Protein AF-B5GF88-F1 (afdb_monomer_lite)

Sequence (310 aa):
MPLAWLLARTDFPGKALVRSLVLLPMVLPPTVGGVALLLGFGRRGLLGPWLEDTFGIVLPFHTSGAVLAAAFVSMPFLVISLEGTLAGLRPGYEETAASLGASPLRVFRTVTLPLVAPGLAAGAALTWARALGEFGATITFAGNLPGTTQTLPLQVYLLLQDSPEAATSVSLLLLAIAMAVLIGLRGRWTGATPGTRTAFRPRTAAPGTRAARSRSAAVTERRRPGPRFWVPAKPNKAATSPVGVKKRRKRVERAPPGKVPASSPASSPPPGSAKGPRPPPPATASHPARPTTSPRRPMNPSPRTRCTRA

Structure (mmCIF, N/CA/C/O backbone):
data_AF-B5GF88-F1
#
_entry.id   AF-B5GF88-F1
#
loop_
_atom_site.group_PDB
_atom_site.id
_atom_site.type_symbol
_atom_site.label_atom_id
_atom_site.label_alt_id
_atom_site.label_comp_id
_atom_site.label_asym_id
_atom_site.label_entity_id
_atom_site.label_seq_id
_atom_site.pdbx_PDB_ins_code
_atom_site.Cartn_x
_atom_site.Cartn_y
_atom_site.Cartn_z
_atom_site.occupancy
_atom_site.B_iso_or_equiv
_atom_site.auth_seq_id
_atom_site.auth_comp_id
_atom_site.auth_asym_id
_atom_site.auth_atom_id
_atom_site.pdbx_PDB_model_num
ATOM 1 N N . MET A 1 1 ? -5.564 1.064 5.794 1.00 82.88 1 MET A N 1
ATOM 2 C CA . MET A 1 1 ? -6.245 1.654 6.967 1.00 82.88 1 MET A CA 1
ATOM 3 C C . MET A 1 1 ? -7.016 0.621 7.782 1.00 82.88 1 MET A C 1
ATOM 5 O O . MET A 1 1 ? -6.544 0.329 8.874 1.00 82.88 1 MET A O 1
ATOM 9 N N . PRO A 1 2 ? -8.102 -0.003 7.277 1.00 87.50 2 PRO A N 1
ATOM 10 C CA . PRO A 1 2 ? -8.890 -0.956 8.073 1.00 87.50 2 PRO A CA 1
ATOM 11 C C . PRO A 1 2 ? -8.058 -2.128 8.599 1.00 87.50 2 PRO A C 1
ATOM 13 O O . PRO A 1 2 ? -8.168 -2.500 9.759 1.00 87.50 2 PRO A O 1
ATOM 16 N N . LEU A 1 3 ? -7.150 -2.644 7.766 1.00 86.75 3 LEU A N 1
ATOM 17 C CA . LEU A 1 3 ? -6.246 -3.724 8.148 1.00 86.75 3 LEU A CA 1
ATOM 18 C C . LEU A 1 3 ? -5.298 -3.337 9.295 1.00 86.75 3 LEU A C 1
ATOM 20 O O . LEU A 1 3 ? -5.164 -4.090 10.249 1.00 86.75 3 LEU A O 1
ATOM 24 N N . ALA A 1 4 ? -4.682 -2.152 9.227 1.00 86.81 4 ALA A N 1
ATOM 25 C CA . ALA A 1 4 ? -3.809 -1.653 10.292 1.00 86.81 4 ALA A CA 1
ATOM 26 C C . ALA A 1 4 ? -4.585 -1.430 11.598 1.00 86.81 4 ALA A C 1
ATOM 28 O O . ALA A 1 4 ? -4.088 -1.735 12.675 1.00 86.81 4 ALA A O 1
ATOM 29 N N . TRP A 1 5 ? -5.831 -0.956 11.497 1.00 86.88 5 TRP A N 1
ATOM 30 C CA . TRP A 1 5 ? -6.723 -0.824 12.645 1.00 86.88 5 TRP A CA 1
ATOM 31 C C . TRP A 1 5 ? -7.049 -2.182 13.274 1.00 86.88 5 TRP A C 1
ATOM 33 O O . TRP A 1 5 ? -6.891 -2.337 14.480 1.00 86.88 5 TRP A O 1
ATOM 43 N N . LEU A 1 6 ? -7.399 -3.184 12.462 1.00 86.81 6 LEU A N 1
ATOM 44 C CA . LEU A 1 6 ? -7.674 -4.549 12.920 1.00 86.81 6 LEU A CA 1
ATOM 45 C C . LEU A 1 6 ? -6.449 -5.179 13.607 1.00 86.81 6 LEU A C 1
ATOM 47 O O . LEU A 1 6 ? -6.562 -5.746 14.691 1.00 86.81 6 LEU A O 1
ATOM 51 N N . LEU A 1 7 ? -5.263 -5.039 13.007 1.00 86.44 7 LEU A N 1
ATOM 52 C CA . LEU A 1 7 ? -4.000 -5.530 13.569 1.00 86.44 7 LEU A CA 1
ATOM 53 C C . LEU A 1 7 ? -3.613 -4.812 14.873 1.00 86.44 7 LEU A C 1
ATOM 55 O O . LEU A 1 7 ? -3.030 -5.432 15.764 1.00 86.44 7 LEU A O 1
ATOM 59 N N . ALA A 1 8 ? -3.937 -3.526 15.010 1.00 85.19 8 ALA A N 1
ATOM 60 C CA . ALA A 1 8 ? -3.608 -2.746 16.200 1.00 85.19 8 ALA A CA 1
ATOM 61 C C . ALA A 1 8 ? -4.609 -2.936 17.351 1.00 85.19 8 ALA A C 1
ATOM 63 O O . ALA A 1 8 ? -4.198 -2.965 18.508 1.00 85.19 8 ALA A O 1
ATOM 64 N N . ARG A 1 9 ? -5.911 -3.040 17.056 1.00 82.31 9 ARG A N 1
ATOM 65 C CA . ARG A 1 9 ? -6.990 -2.972 18.058 1.00 82.31 9 ARG A CA 1
ATOM 66 C C . ARG A 1 9 ? -7.586 -4.320 18.445 1.00 82.31 9 ARG A C 1
ATOM 68 O O . ARG A 1 9 ? -8.270 -4.389 19.459 1.00 82.31 9 ARG A O 1
ATOM 75 N N . THR A 1 10 ? -7.366 -5.373 17.663 1.00 84.50 10 THR A N 1
ATOM 76 C CA . THR A 1 10 ? -8.035 -6.662 17.881 1.00 84.50 10 THR A CA 1
ATOM 77 C C . THR A 1 10 ? -7.018 -7.779 18.055 1.00 84.50 10 THR A C 1
ATOM 79 O O . THR A 1 10 ? -6.045 -7.870 17.303 1.00 84.50 10 THR A O 1
ATOM 82 N N . ASP A 1 11 ? -7.242 -8.647 19.038 1.00 85.44 11 ASP A N 1
ATOM 83 C CA . ASP A 1 11 ? -6.505 -9.897 19.205 1.00 85.44 11 ASP A CA 1
ATOM 84 C C . ASP A 1 11 ? -7.379 -11.052 18.720 1.00 85.44 11 ASP A C 1
ATOM 86 O O . ASP A 1 11 ? -8.464 -11.296 19.239 1.00 85.44 11 ASP A O 1
ATOM 90 N N . PHE A 1 12 ? -6.923 -11.737 17.674 1.00 92.62 12 PHE A N 1
ATOM 91 C CA . PHE A 1 12 ? -7.628 -12.859 17.062 1.00 92.62 12 PHE A CA 1
ATOM 92 C C . PHE A 1 12 ? -6.640 -13.988 16.732 1.00 92.62 12 PHE A C 1
ATOM 94 O O . PHE A 1 12 ? -5.458 -13.718 16.463 1.00 92.62 12 PHE A O 1
ATOM 101 N N . PRO A 1 13 ? -7.083 -15.260 16.747 1.00 89.88 13 PRO A N 1
ATOM 102 C CA . PRO A 1 13 ? -6.228 -16.382 16.374 1.00 89.88 13 PRO A CA 1
ATOM 103 C C . PRO A 1 13 ? -5.775 -16.221 14.915 1.00 89.88 13 PRO A C 1
ATOM 105 O O . PRO A 1 13 ? -6.590 -16.020 14.021 1.00 89.88 13 PRO A O 1
ATOM 108 N N . GLY A 1 14 ? -4.461 -16.258 14.669 1.00 92.25 14 GLY A N 1
ATOM 109 C CA . GLY A 1 14 ? -3.880 -16.035 13.335 1.00 92.25 14 GLY A CA 1
ATOM 110 C C . GLY A 1 14 ? -3.397 -14.605 13.055 1.00 92.25 14 GLY A C 1
ATOM 111 O O . GLY A 1 14 ? -2.806 -14.362 12.005 1.00 92.25 14 GLY A O 1
ATOM 112 N N . LYS A 1 15 ? -3.535 -13.669 14.003 1.00 91.69 15 LYS A N 1
ATOM 113 C CA . LYS A 1 15 ? -2.990 -12.301 13.895 1.00 91.69 15 LYS A CA 1
ATOM 114 C C . LYS A 1 15 ? -1.507 -12.261 13.512 1.00 91.69 15 LYS A C 1
ATOM 116 O O . LYS A 1 15 ? -1.108 -11.444 12.686 1.00 91.69 15 LYS A O 1
ATOM 121 N N . ALA A 1 16 ? -0.700 -13.161 14.079 1.00 91.44 16 ALA A N 1
ATOM 122 C CA . ALA A 1 16 ? 0.720 -13.273 13.748 1.00 91.44 16 ALA A CA 1
ATOM 123 C C . ALA A 1 16 ? 0.940 -13.636 12.271 1.00 91.44 16 ALA A C 1
ATOM 125 O O . ALA A 1 16 ? 1.759 -13.004 11.616 1.00 91.44 16 ALA A O 1
ATOM 126 N N . LEU A 1 17 ? 0.161 -14.581 11.734 1.00 94.62 17 LEU A N 1
ATOM 127 C CA . LEU A 1 17 ? 0.234 -14.976 10.328 1.00 94.62 17 LEU A CA 1
ATOM 128 C C . LEU A 1 17 ? -0.159 -13.818 9.406 1.00 94.62 17 LEU A C 1
ATOM 130 O O . LEU A 1 17 ? 0.571 -13.520 8.467 1.00 94.62 17 LEU A O 1
ATOM 134 N N . VAL A 1 18 ? -1.265 -13.126 9.697 1.00 94.12 18 VAL A N 1
ATOM 135 C CA . VAL A 1 18 ? -1.695 -11.952 8.917 1.00 94.12 18 VAL A CA 1
ATOM 136 C C . VAL A 1 18 ? -0.613 -10.875 8.931 1.00 94.12 18 VAL A C 1
ATOM 138 O O . VAL A 1 18 ? -0.253 -10.352 7.880 1.00 94.12 18 VAL A O 1
ATOM 141 N N . ARG A 1 19 ? -0.037 -10.584 10.102 1.00 93.19 19 ARG A N 1
ATOM 142 C CA . ARG A 1 19 ? 1.064 -9.624 10.221 1.00 93.19 19 ARG A CA 1
ATOM 143 C C . ARG A 1 19 ? 2.280 -10.061 9.401 1.00 93.19 19 ARG A C 1
ATOM 145 O O . ARG A 1 19 ? 2.833 -9.249 8.668 1.00 93.19 19 ARG A O 1
ATOM 152 N N . SER A 1 20 ? 2.668 -11.333 9.468 1.00 94.06 20 SER A N 1
ATOM 153 C CA . SER A 1 20 ? 3.762 -11.876 8.658 1.00 94.06 20 SER A CA 1
ATOM 154 C C . SER A 1 20 ? 3.491 -11.753 7.158 1.00 94.06 20 SER A C 1
ATOM 156 O O . SER A 1 20 ? 4.387 -11.344 6.429 1.00 94.06 20 SER A O 1
ATOM 158 N N . LEU A 1 21 ? 2.268 -12.032 6.696 1.00 94.38 21 LEU A N 1
ATOM 159 C CA . LEU A 1 21 ? 1.882 -11.888 5.287 1.00 94.38 21 LEU A CA 1
ATOM 160 C C . LEU A 1 21 ? 1.935 -10.432 4.813 1.00 94.38 21 LEU A C 1
ATOM 162 O O . LEU A 1 21 ? 2.379 -10.170 3.701 1.00 94.38 21 LEU A O 1
ATOM 166 N N . VAL A 1 22 ? 1.530 -9.481 5.656 1.00 94.81 22 VAL A N 1
ATOM 167 C CA . VAL A 1 22 ? 1.608 -8.046 5.338 1.00 94.81 22 VAL A CA 1
ATOM 168 C C . VAL A 1 22 ? 3.052 -7.561 5.249 1.00 94.81 22 VAL A C 1
ATOM 170 O O . VAL A 1 22 ? 3.356 -6.702 4.427 1.00 94.81 22 VAL A O 1
ATOM 173 N N . LEU A 1 23 ? 3.938 -8.091 6.093 1.00 94.00 23 LEU A N 1
ATOM 174 C CA . LEU A 1 23 ? 5.355 -7.722 6.118 1.00 94.00 23 LEU A CA 1
ATOM 175 C C . LEU A 1 23 ? 6.189 -8.474 5.075 1.00 94.00 23 LEU A C 1
ATOM 177 O O . LEU A 1 23 ? 7.284 -8.031 4.733 1.00 94.00 23 LEU A O 1
ATOM 181 N N . LEU A 1 24 ? 5.668 -9.576 4.538 1.00 95.25 24 LEU A N 1
ATOM 182 C CA . LEU A 1 24 ? 6.334 -10.415 3.547 1.00 95.25 24 LEU A CA 1
ATOM 183 C C . LEU A 1 24 ? 6.902 -9.634 2.342 1.00 95.25 24 LEU A C 1
ATOM 185 O O . LEU A 1 24 ? 8.064 -9.869 2.006 1.00 95.25 24 LEU A O 1
ATOM 189 N N . PRO A 1 25 ? 6.184 -8.671 1.723 1.00 92.69 25 PRO A N 1
ATOM 190 C CA . PRO A 1 25 ? 6.690 -7.925 0.568 1.00 92.69 25 PRO A CA 1
ATOM 191 C C . PRO A 1 25 ? 7.933 -7.087 0.880 1.00 92.69 25 PRO A C 1
ATOM 193 O O . PRO A 1 25 ? 8.700 -6.772 -0.022 1.00 92.69 25 PRO A O 1
ATOM 196 N N . MET A 1 26 ? 8.132 -6.713 2.148 1.00 92.94 26 MET A N 1
ATOM 197 C CA . MET A 1 26 ? 9.293 -5.939 2.586 1.00 92.94 26 MET A CA 1
ATOM 198 C C . MET A 1 26 ? 10.546 -6.812 2.738 1.00 92.94 26 MET A C 1
ATOM 200 O O . MET A 1 26 ? 11.660 -6.311 2.613 1.00 92.94 26 MET A O 1
ATOM 204 N N . VAL A 1 27 ? 10.369 -8.104 3.028 1.00 93.75 27 VAL A N 1
ATOM 205 C CA . VAL A 1 27 ? 11.470 -9.056 3.253 1.00 93.75 27 VAL A CA 1
ATOM 206 C C . VAL A 1 27 ? 11.894 -9.734 1.952 1.00 93.75 27 VAL A C 1
ATOM 208 O O . VAL A 1 27 ? 13.061 -10.082 1.780 1.00 93.75 27 VAL A O 1
ATOM 211 N N . LEU A 1 28 ? 10.953 -9.934 1.029 1.00 93.38 28 LEU A N 1
ATOM 212 C CA . LEU A 1 28 ? 11.237 -10.539 -0.265 1.00 93.38 28 LEU A CA 1
ATOM 213 C C . LEU A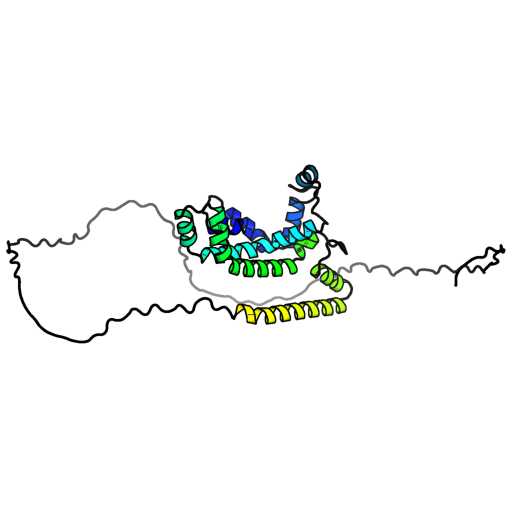 1 28 ? 11.917 -9.539 -1.213 1.00 93.38 28 LEU A C 1
ATOM 215 O O . LEU A 1 28 ? 11.554 -8.361 -1.233 1.00 93.38 28 LEU A O 1
ATOM 219 N N . PRO A 1 29 ? 12.849 -9.998 -2.071 1.00 94.88 29 PRO A N 1
ATOM 220 C CA . PRO A 1 29 ? 13.309 -9.191 -3.191 1.00 94.88 29 PRO A CA 1
ATOM 221 C C . PRO A 1 29 ? 12.111 -8.740 -4.050 1.00 94.88 29 PRO A C 1
ATOM 223 O O . PRO A 1 29 ? 11.251 -9.572 -4.358 1.00 94.88 29 PRO A O 1
ATOM 226 N N . PRO A 1 30 ? 12.043 -7.472 -4.501 1.00 93.12 30 PRO A N 1
ATOM 227 C CA . PRO A 1 30 ? 10.878 -6.966 -5.235 1.00 93.12 30 PRO A CA 1
ATOM 228 C C . PRO A 1 30 ? 10.553 -7.769 -6.499 1.00 93.12 30 PRO A C 1
ATOM 230 O O . PRO A 1 30 ? 9.387 -8.018 -6.792 1.00 93.12 30 PRO A O 1
ATOM 233 N N . THR A 1 31 ? 11.576 -8.260 -7.205 1.00 94.38 31 THR A N 1
ATOM 234 C CA . THR A 1 31 ? 11.422 -9.144 -8.370 1.00 94.38 31 THR A CA 1
ATOM 235 C C . THR A 1 31 ? 10.687 -10.436 -8.014 1.00 94.38 31 THR A C 1
ATOM 237 O O . THR A 1 31 ? 9.791 -10.856 -8.739 1.00 94.38 31 THR A O 1
ATOM 240 N N . VAL A 1 32 ? 11.004 -11.042 -6.864 1.00 95.94 32 VAL A N 1
ATOM 241 C CA . VAL A 1 32 ? 10.304 -12.238 -6.366 1.00 95.94 32 VAL A CA 1
ATOM 242 C C . VAL A 1 32 ? 8.849 -11.901 -6.040 1.00 95.94 32 VAL A C 1
ATOM 244 O O . VAL A 1 32 ? 7.956 -12.676 -6.369 1.00 95.94 32 VAL A O 1
ATOM 247 N N . GLY A 1 33 ? 8.594 -10.718 -5.471 1.00 94.88 33 GLY A N 1
ATOM 248 C CA . GLY A 1 33 ? 7.239 -10.193 -5.289 1.00 94.88 33 GLY A CA 1
ATOM 249 C C . GLY A 1 33 ? 6.472 -10.061 -6.610 1.00 94.88 33 GLY A C 1
ATOM 250 O O . GLY A 1 33 ? 5.320 -10.476 -6.693 1.00 94.88 33 GLY A O 1
ATOM 251 N N . GLY A 1 34 ? 7.124 -9.568 -7.664 1.00 95.06 34 GLY A N 1
ATOM 252 C CA . GLY A 1 34 ? 6.557 -9.502 -9.013 1.00 95.06 34 GLY A CA 1
ATOM 253 C C . GLY A 1 34 ? 6.218 -10.877 -9.597 1.00 95.06 34 GLY A C 1
ATOM 254 O O . GLY A 1 34 ? 5.129 -11.056 -10.137 1.00 95.06 34 GLY A O 1
ATOM 255 N N . VAL A 1 35 ? 7.096 -11.874 -9.431 1.00 95.50 35 VAL A N 1
ATOM 256 C CA . VAL A 1 35 ? 6.804 -13.263 -9.835 1.00 95.50 35 VAL A CA 1
ATOM 257 C C . VAL A 1 35 ? 5.622 -13.824 -9.044 1.00 95.50 35 VAL A C 1
ATOM 259 O O . VAL A 1 35 ? 4.734 -14.436 -9.629 1.00 95.50 35 VAL A O 1
ATOM 262 N N . ALA A 1 36 ? 5.566 -13.590 -7.731 1.00 95.44 36 ALA A N 1
ATOM 263 C CA . ALA A 1 36 ? 4.445 -14.027 -6.902 1.00 95.44 36 ALA A CA 1
ATOM 264 C C . ALA A 1 36 ? 3.118 -13.393 -7.354 1.00 95.44 36 ALA A C 1
ATOM 266 O O . ALA A 1 36 ? 2.106 -14.086 -7.441 1.00 95.44 36 ALA A O 1
ATOM 267 N N . LEU A 1 37 ? 3.127 -12.104 -7.714 1.00 95.56 37 LEU A N 1
ATOM 268 C CA . LEU A 1 37 ? 1.968 -11.432 -8.304 1.00 95.56 37 LEU A CA 1
ATOM 269 C C . LEU A 1 37 ? 1.586 -12.029 -9.659 1.00 95.56 37 LEU A C 1
ATOM 271 O O . LEU A 1 37 ? 0.401 -12.180 -9.928 1.00 95.56 37 LEU A O 1
ATOM 275 N N . LEU A 1 38 ? 2.550 -12.425 -10.490 1.00 94.44 38 LEU A N 1
ATOM 276 C CA . LEU A 1 38 ? 2.266 -13.092 -11.759 1.00 94.44 38 LEU A CA 1
ATOM 277 C C . LEU A 1 38 ? 1.682 -14.499 -11.553 1.00 94.44 38 LEU A C 1
ATOM 279 O O . LEU A 1 38 ? 0.767 -14.893 -12.266 1.00 94.44 38 LEU A O 1
ATOM 283 N N . LEU A 1 39 ? 2.149 -15.250 -10.557 1.00 94.94 39 LEU A N 1
ATOM 284 C CA . LEU A 1 39 ? 1.574 -16.553 -10.208 1.00 94.94 39 LEU A CA 1
ATOM 285 C C . LEU A 1 39 ? 0.179 -16.417 -9.577 1.00 94.94 39 LEU A C 1
ATOM 287 O O . LEU A 1 39 ? -0.669 -17.286 -9.763 1.00 94.94 39 LEU A O 1
ATOM 291 N N . GLY A 1 40 ? -0.085 -15.326 -8.856 1.00 94.81 40 GLY A N 1
ATOM 292 C CA . GLY A 1 40 ? -1.393 -15.043 -8.266 1.00 94.81 40 GLY A CA 1
ATOM 293 C C . GLY A 1 40 ? -2.405 -14.494 -9.273 1.00 94.81 40 GLY A C 1
ATOM 294 O O . GLY A 1 40 ? -3.480 -15.056 -9.436 1.00 94.81 40 GLY A O 1
ATOM 295 N N . PHE A 1 41 ? -2.056 -13.412 -9.965 1.00 94.81 41 PHE A N 1
ATOM 296 C CA . PHE A 1 41 ? -2.942 -12.608 -10.818 1.00 94.81 41 PHE A CA 1
ATOM 297 C C . PHE A 1 41 ? -2.622 -12.709 -12.316 1.00 94.81 41 PHE A C 1
ATOM 299 O O . PHE A 1 41 ? -3.222 -12.008 -13.128 1.00 94.81 41 PHE A O 1
ATOM 306 N N . GLY A 1 42 ? -1.663 -13.550 -12.707 1.00 91.88 42 GLY A N 1
ATOM 307 C CA . GLY A 1 42 ? -1.383 -13.850 -14.108 1.00 91.88 42 GLY A CA 1
ATOM 308 C C . GLY A 1 42 ? -2.573 -14.494 -14.804 1.00 91.88 42 GLY A C 1
ATOM 309 O O . GLY A 1 42 ? -3.390 -15.137 -14.159 1.00 91.88 42 GLY A O 1
ATOM 310 N N . ARG A 1 43 ? -2.626 -14.428 -16.138 1.00 87.88 43 ARG A N 1
ATOM 311 C CA . ARG A 1 43 ? -3.717 -15.025 -16.936 1.00 87.88 43 ARG A CA 1
ATOM 312 C C . ARG A 1 43 ? -3.928 -16.531 -16.696 1.00 87.88 43 ARG A C 1
ATOM 314 O O . ARG A 1 43 ? -4.998 -17.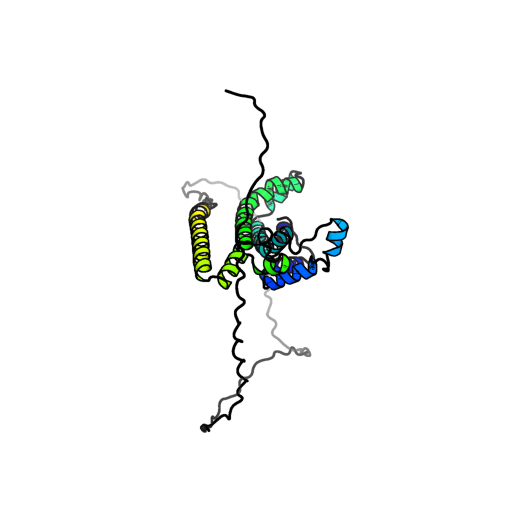060 -16.941 1.00 87.88 43 ARG A O 1
ATOM 321 N N . ARG A 1 44 ? -2.894 -17.235 -16.225 1.00 88.00 44 ARG A N 1
ATOM 322 C CA . ARG A 1 44 ? -2.938 -18.655 -15.813 1.00 88.00 44 ARG A CA 1
ATOM 323 C C . ARG A 1 44 ? -2.633 -18.842 -14.318 1.00 88.00 44 ARG A C 1
ATOM 325 O O . ARG A 1 44 ? -2.206 -19.913 -13.906 1.00 88.00 44 ARG A O 1
ATOM 332 N N . GLY A 1 45 ? -2.736 -17.767 -13.542 1.00 90.56 45 GLY A N 1
ATOM 333 C CA . GLY A 1 45 ? -2.460 -17.747 -12.111 1.00 90.56 45 GLY A CA 1
ATOM 334 C C . GLY A 1 45 ? -3.639 -18.250 -11.281 1.00 90.56 45 GLY A C 1
ATOM 335 O O . GLY A 1 45 ? -4.676 -18.619 -11.823 1.00 90.56 45 GLY A O 1
ATOM 336 N N . LEU A 1 46 ? -3.491 -18.235 -9.956 1.00 92.62 46 LEU A N 1
ATOM 337 C CA . LEU A 1 46 ? -4.525 -18.729 -9.036 1.00 92.62 46 LEU A CA 1
ATOM 338 C C . LEU A 1 46 ? -5.850 -17.955 -9.145 1.00 92.62 46 LEU A C 1
ATOM 340 O O . LEU A 1 46 ? -6.918 -18.552 -9.071 1.00 92.62 46 LEU A O 1
ATOM 344 N N . LEU A 1 47 ? -5.777 -16.630 -9.283 1.00 92.88 47 LEU A N 1
ATOM 345 C CA . LEU A 1 47 ? -6.925 -15.716 -9.266 1.00 92.88 47 LEU A CA 1
ATOM 346 C C . LEU A 1 47 ? -7.186 -15.044 -10.617 1.00 92.88 47 LEU A C 1
ATOM 348 O O . LEU A 1 47 ? -8.243 -14.448 -10.795 1.00 92.88 47 LEU A O 1
ATOM 352 N N . GLY A 1 48 ? -6.243 -15.117 -11.559 1.00 91.19 48 GLY A N 1
ATOM 353 C CA . GLY A 1 48 ? -6.369 -14.455 -12.860 1.00 91.19 48 GLY A CA 1
ATOM 354 C C . GLY A 1 48 ? -7.547 -14.947 -13.706 1.00 91.19 48 GLY A C 1
ATOM 355 O O . GLY A 1 48 ? -8.353 -14.103 -14.082 1.00 91.19 48 GLY A O 1
ATOM 356 N N . PRO A 1 49 ? -7.709 -16.267 -13.948 1.00 91.88 49 PRO A N 1
ATOM 357 C CA . PRO A 1 49 ? -8.837 -16.791 -14.723 1.00 91.88 49 PRO A CA 1
ATOM 358 C C . PRO A 1 49 ? -10.185 -16.388 -14.126 1.00 91.88 49 PRO A C 1
ATOM 360 O O . PRO A 1 49 ? -11.039 -15.863 -14.821 1.00 91.88 49 PRO A O 1
ATOM 363 N N . TRP A 1 50 ? -10.339 -16.518 -12.803 1.00 93.06 50 TRP A N 1
ATOM 364 C CA . TRP A 1 50 ? -11.568 -16.116 -12.117 1.00 93.06 50 TRP A CA 1
ATOM 365 C C . TRP A 1 50 ? -11.893 -14.628 -12.308 1.00 93.06 50 TRP A C 1
ATOM 367 O O . TRP A 1 50 ? -13.055 -14.260 -12.488 1.00 93.06 50 TRP A O 1
ATOM 377 N N . LEU A 1 51 ? -10.875 -13.765 -12.270 1.00 91.81 51 LEU A N 1
ATOM 378 C CA . LEU A 1 51 ? -11.054 -12.327 -12.434 1.00 91.81 51 LEU A CA 1
ATOM 379 C C . LEU A 1 51 ? -11.366 -11.937 -13.888 1.00 91.81 51 LEU A C 1
ATOM 381 O O . LEU A 1 51 ? -12.153 -11.017 -14.123 1.00 91.81 51 LEU A O 1
ATOM 385 N N . GLU A 1 52 ? -10.782 -12.649 -14.849 1.00 91.88 52 GLU A N 1
ATOM 386 C CA . GLU A 1 52 ? -11.072 -12.506 -16.275 1.00 91.88 52 GLU A CA 1
ATOM 387 C C . GLU A 1 52 ? -12.496 -12.985 -16.592 1.00 91.88 52 GLU A C 1
ATOM 389 O O . GLU A 1 52 ? -13.269 -12.233 -17.178 1.00 91.88 52 GLU A O 1
ATOM 394 N N . ASP A 1 53 ? -12.894 -14.160 -16.108 1.00 92.19 53 ASP A N 1
ATOM 395 C CA . ASP A 1 53 ? -14.212 -14.745 -16.377 1.00 92.19 53 ASP A CA 1
ATOM 396 C C . ASP A 1 53 ? -15.354 -13.957 -15.713 1.00 92.19 53 ASP A C 1
ATOM 398 O O . ASP A 1 53 ? -16.437 -13.816 -16.278 1.00 92.19 53 ASP A O 1
ATOM 402 N N . THR A 1 54 ? -15.123 -13.427 -14.506 1.00 93.00 54 THR A N 1
ATOM 403 C CA . THR A 1 54 ? -16.171 -12.742 -13.727 1.00 93.00 54 THR A CA 1
ATOM 404 C C . THR A 1 54 ? -16.262 -11.249 -14.046 1.00 93.00 54 THR A C 1
ATOM 406 O O . THR A 1 54 ? -17.358 -10.692 -14.076 1.00 93.00 54 THR A O 1
ATOM 409 N N . PHE A 1 55 ? -15.122 -10.579 -14.249 1.00 91.50 55 PHE A N 1
ATOM 410 C CA . PHE A 1 55 ? -15.058 -9.118 -14.389 1.00 91.50 55 PHE A CA 1
ATOM 411 C C . PHE A 1 55 ? -14.431 -8.649 -15.706 1.00 91.50 55 PHE A C 1
ATOM 413 O O . PHE A 1 55 ? -14.430 -7.447 -15.970 1.00 91.50 55 PHE A O 1
ATOM 420 N N . GLY A 1 56 ? -13.872 -9.548 -16.522 1.00 89.25 56 GLY A N 1
ATOM 421 C CA . GLY A 1 56 ? -13.140 -9.183 -17.737 1.00 89.25 56 GLY A CA 1
ATOM 422 C C . GLY A 1 56 ? -11.825 -8.447 -17.464 1.00 89.25 56 GLY A C 1
ATOM 423 O O . GLY A 1 56 ? -11.346 -7.715 -18.329 1.00 89.25 56 GLY A O 1
ATOM 424 N N . ILE A 1 57 ? -11.252 -8.571 -16.258 1.00 90.75 57 ILE A N 1
ATOM 425 C CA . ILE A 1 57 ? -10.066 -7.802 -15.850 1.00 90.75 57 ILE A CA 1
ATOM 426 C C . ILE A 1 57 ? -8.806 -8.657 -15.973 1.00 90.75 57 ILE A C 1
ATOM 428 O O . ILE A 1 57 ? -8.629 -9.634 -15.249 1.00 90.75 57 ILE A O 1
ATOM 432 N N . VAL A 1 58 ? -7.868 -8.197 -16.802 1.00 90.12 58 VAL A N 1
ATOM 433 C CA . VAL A 1 58 ? -6.510 -8.743 -16.906 1.00 90.12 58 VAL A CA 1
ATOM 434 C C . VAL A 1 58 ? -5.525 -7.717 -16.345 1.00 90.12 58 VAL A C 1
ATOM 436 O O . VAL A 1 58 ? -5.457 -6.582 -16.810 1.00 90.12 58 VAL A O 1
ATOM 439 N N . LEU A 1 59 ? -4.776 -8.092 -15.306 1.00 92.12 59 LEU A N 1
ATOM 440 C CA . LEU A 1 59 ? -3.815 -7.195 -14.649 1.00 92.12 59 LEU A CA 1
ATOM 441 C C . LEU A 1 59 ? -2.404 -7.202 -15.250 1.00 92.12 59 LEU A C 1
ATOM 443 O O . LEU A 1 59 ? -1.809 -6.124 -15.331 1.00 92.12 59 LEU A O 1
ATOM 447 N N . PRO A 1 60 ? -1.821 -8.357 -15.627 1.00 91.81 60 PRO A N 1
ATOM 448 C CA . PRO A 1 60 ? -0.480 -8.378 -16.195 1.00 91.81 60 PRO A CA 1
ATOM 449 C C . PRO A 1 60 ? -0.396 -7.497 -17.437 1.00 91.81 60 PRO A C 1
ATOM 451 O O . PRO A 1 60 ? -1.326 -7.466 -18.238 1.00 91.81 60 PRO A O 1
ATOM 454 N N . PHE A 1 61 ? 0.730 -6.806 -17.603 1.00 90.12 61 PHE A N 1
ATOM 455 C CA . PHE A 1 61 ? 0.982 -5.899 -18.734 1.00 90.12 61 PHE A CA 1
ATOM 456 C C . PHE A 1 61 ? 0.024 -4.698 -18.864 1.00 90.12 61 PHE A C 1
ATOM 458 O O . PHE A 1 61 ? 0.074 -3.982 -19.861 1.00 90.12 61 PHE A O 1
ATOM 465 N N . HIS A 1 62 ? -0.795 -4.422 -17.845 1.00 92.31 62 HIS A N 1
ATOM 466 C CA . HIS A 1 62 ? -1.661 -3.245 -17.775 1.00 92.31 62 HIS A CA 1
ATOM 467 C C . HIS A 1 62 ? -1.223 -2.266 -16.680 1.00 92.31 62 HIS A C 1
ATOM 469 O O . HIS A 1 62 ? -0.579 -2.630 -15.692 1.00 92.31 62 HIS A O 1
ATOM 475 N N . THR A 1 63 ? -1.634 -1.001 -16.815 1.00 92.50 63 THR A N 1
ATOM 476 C CA . THR A 1 63 ? -1.381 0.047 -15.812 1.00 92.50 63 THR A CA 1
ATOM 477 C C . THR A 1 63 ? -1.981 -0.311 -14.448 1.00 92.50 63 THR A C 1
ATOM 479 O O . THR A 1 63 ? -1.366 -0.050 -13.418 1.00 92.50 63 THR A O 1
ATOM 482 N N . SER A 1 64 ? -3.138 -0.980 -14.419 1.00 93.19 64 SER A N 1
ATOM 483 C CA . SER A 1 64 ? -3.738 -1.515 -13.187 1.00 93.19 64 SER A CA 1
ATOM 484 C C . SER A 1 64 ? -2.825 -2.531 -12.493 1.00 93.19 64 SER A C 1
ATOM 486 O O . SER A 1 64 ? -2.709 -2.517 -11.268 1.00 93.19 64 SER A O 1
ATOM 488 N N . GLY A 1 65 ? -2.113 -3.360 -13.261 1.00 93.62 65 GLY A N 1
ATOM 489 C CA . GLY A 1 65 ? -1.104 -4.273 -12.737 1.00 93.62 65 GLY A CA 1
ATOM 490 C C . GLY A 1 65 ? 0.098 -3.548 -12.136 1.00 93.62 65 GLY A C 1
ATOM 491 O O . GLY A 1 65 ? 0.558 -3.921 -11.059 1.00 93.62 65 GLY A O 1
ATOM 492 N N . ALA A 1 66 ? 0.562 -2.465 -12.769 1.00 93.81 66 ALA A N 1
ATOM 493 C CA . ALA A 1 66 ? 1.631 -1.628 -12.218 1.00 93.81 66 ALA A CA 1
ATOM 494 C C . ALA A 1 66 ? 1.214 -0.982 -10.883 1.00 93.81 66 ALA A C 1
ATOM 496 O O . ALA A 1 66 ? 1.984 -0.987 -9.921 1.00 93.81 66 ALA A O 1
ATOM 497 N N . VAL A 1 67 ? -0.030 -0.494 -10.793 1.00 94.94 67 VAL A N 1
ATOM 498 C CA . VAL A 1 67 ? -0.602 0.037 -9.545 1.00 94.94 67 VAL A CA 1
ATOM 499 C C . VAL A 1 67 ? -0.684 -1.049 -8.473 1.00 94.94 67 VAL A C 1
ATOM 501 O O . VAL A 1 67 ? -0.309 -0.793 -7.329 1.00 94.94 67 VAL A O 1
ATOM 504 N N . LEU A 1 68 ? -1.116 -2.266 -8.823 1.00 95.62 68 LEU A N 1
ATOM 505 C CA . LEU A 1 68 ? -1.165 -3.384 -7.878 1.00 95.62 68 LEU A CA 1
ATOM 506 C C . LEU A 1 68 ? 0.232 -3.766 -7.373 1.00 95.62 68 LEU A C 1
ATOM 508 O O . LEU A 1 68 ? 0.399 -3.973 -6.174 1.00 95.62 68 LEU A O 1
ATOM 512 N N . ALA A 1 69 ? 1.232 -3.825 -8.254 1.00 95.38 69 ALA A N 1
ATOM 513 C CA . ALA A 1 69 ? 2.612 -4.112 -7.870 1.00 95.38 69 ALA A CA 1
ATOM 514 C C . ALA A 1 69 ? 3.160 -3.054 -6.902 1.00 95.38 69 ALA A C 1
ATOM 516 O O . ALA A 1 69 ? 3.664 -3.392 -5.829 1.00 95.38 69 ALA A O 1
ATOM 517 N N . ALA A 1 70 ? 2.989 -1.772 -7.230 1.00 95.12 70 ALA A N 1
ATOM 518 C CA . ALA A 1 70 ? 3.389 -0.676 -6.357 1.00 95.12 70 ALA A CA 1
ATOM 519 C C . ALA A 1 70 ? 2.650 -0.721 -5.010 1.00 95.12 70 ALA A C 1
ATOM 521 O O . ALA A 1 70 ? 3.272 -0.554 -3.960 1.00 95.12 70 ALA A O 1
ATOM 522 N N . ALA A 1 71 ? 1.342 -0.994 -5.009 1.00 95.75 71 ALA A N 1
ATOM 523 C CA . ALA A 1 71 ? 0.547 -1.138 -3.794 1.00 95.75 71 ALA A CA 1
ATOM 524 C C . ALA A 1 71 ? 1.033 -2.312 -2.934 1.00 95.75 71 ALA A C 1
ATOM 526 O O . ALA A 1 71 ? 1.265 -2.127 -1.746 1.00 95.75 71 ALA A O 1
ATOM 527 N N . PHE A 1 72 ? 1.258 -3.486 -3.525 1.00 95.75 72 PHE A N 1
ATOM 528 C CA . PHE A 1 72 ? 1.754 -4.676 -2.831 1.00 95.75 72 PHE A CA 1
ATOM 529 C C . PHE A 1 72 ? 3.084 -4.422 -2.112 1.00 95.75 72 PHE A C 1
ATOM 531 O O . PHE A 1 72 ? 3.226 -4.755 -0.936 1.00 95.75 72 PHE A O 1
ATOM 538 N N . VAL A 1 73 ? 4.042 -3.781 -2.785 1.00 95.62 73 VAL A N 1
ATOM 539 C CA . VAL A 1 73 ? 5.369 -3.539 -2.204 1.00 95.62 73 VAL A CA 1
ATOM 540 C C . VAL A 1 73 ? 5.366 -2.381 -1.192 1.00 95.62 73 VAL A C 1
ATOM 542 O O . VAL A 1 73 ? 6.126 -2.388 -0.223 1.00 95.62 73 VAL A O 1
ATOM 545 N N . SER A 1 74 ? 4.501 -1.383 -1.388 1.00 96.12 74 SER A N 1
ATOM 546 C CA . SER A 1 74 ? 4.401 -0.196 -0.523 1.00 96.12 74 SER A CA 1
ATOM 547 C C . SER A 1 74 ? 3.490 -0.386 0.699 1.00 96.12 74 SER A C 1
ATOM 549 O O . SER A 1 74 ? 3.701 0.248 1.732 1.00 96.12 74 SER A O 1
ATOM 551 N N . MET A 1 75 ? 2.514 -1.293 0.630 1.00 95.81 75 MET A N 1
ATOM 552 C CA . MET A 1 75 ? 1.545 -1.598 1.686 1.00 95.81 75 MET A CA 1
ATOM 553 C C . MET A 1 75 ? 2.134 -1.760 3.101 1.00 95.81 75 MET A C 1
ATOM 555 O O . MET A 1 75 ? 1.569 -1.152 4.020 1.00 95.81 75 MET A O 1
ATOM 559 N N . PRO A 1 76 ? 3.221 -2.531 3.337 1.00 95.12 76 PRO A N 1
ATOM 560 C CA . PRO A 1 76 ? 3.768 -2.706 4.685 1.00 95.12 76 PRO A CA 1
ATOM 561 C C . PRO A 1 76 ? 4.137 -1.382 5.360 1.00 95.12 76 PRO A C 1
ATOM 563 O O . PRO A 1 76 ? 3.934 -1.236 6.563 1.00 95.12 76 PRO A O 1
ATOM 566 N N . PHE A 1 77 ? 4.600 -0.388 4.601 1.00 94.75 77 PHE A N 1
ATOM 567 C CA . PHE A 1 77 ? 4.992 0.916 5.140 1.00 94.75 77 PHE A CA 1
ATOM 568 C C . PHE A 1 77 ? 3.796 1.662 5.737 1.00 94.75 77 PHE A C 1
ATOM 570 O O . PHE A 1 77 ? 3.887 2.198 6.845 1.00 94.75 77 PHE A O 1
ATOM 577 N N . LEU A 1 78 ? 2.651 1.634 5.047 1.00 95.31 78 LEU A N 1
ATOM 578 C CA . LEU A 1 78 ? 1.414 2.218 5.555 1.00 95.31 78 LEU A CA 1
ATOM 579 C C . LEU A 1 78 ? 0.944 1.490 6.815 1.00 95.31 78 LEU A C 1
ATOM 581 O O . LEU A 1 78 ? 0.527 2.129 7.779 1.00 95.31 78 LEU A O 1
ATOM 585 N N . VAL A 1 79 ? 0.994 0.155 6.810 1.00 94.69 79 VAL A N 1
ATOM 586 C CA . VAL A 1 79 ? 0.502 -0.651 7.933 1.00 94.69 79 VAL A CA 1
ATOM 587 C C . VAL A 1 79 ? 1.351 -0.432 9.181 1.00 94.69 79 VAL A C 1
ATOM 589 O O . VAL A 1 79 ? 0.788 -0.116 10.222 1.00 94.69 79 VAL A O 1
ATOM 592 N N . ILE A 1 80 ? 2.681 -0.501 9.076 1.00 93.12 80 ILE A N 1
ATOM 593 C CA . ILE A 1 80 ? 3.594 -0.289 10.211 1.00 93.12 80 ILE A CA 1
ATOM 594 C C . ILE A 1 80 ? 3.428 1.119 10.791 1.00 93.12 80 ILE A C 1
ATOM 596 O O . ILE A 1 80 ? 3.316 1.282 12.006 1.00 93.12 80 ILE A O 1
ATOM 600 N N . SER A 1 81 ? 3.382 2.142 9.932 1.00 92.38 81 SER A N 1
ATOM 601 C CA . SER A 1 81 ? 3.221 3.534 10.366 1.00 92.38 81 SER A CA 1
ATOM 602 C C . SER A 1 81 ? 1.914 3.742 11.140 1.00 92.38 81 SER A C 1
ATOM 604 O O . SER A 1 81 ? 1.888 4.397 12.187 1.00 92.38 81 SER A O 1
ATOM 606 N N . LEU A 1 82 ? 0.829 3.134 10.662 1.00 92.81 82 LEU A N 1
ATOM 607 C CA . LEU A 1 82 ? -0.480 3.243 11.290 1.00 92.81 82 LEU A CA 1
ATOM 608 C C . LEU A 1 82 ? -0.632 2.391 12.541 1.00 92.81 82 LEU A C 1
ATOM 610 O O . LEU A 1 82 ? -1.224 2.874 13.501 1.00 92.81 82 LEU A O 1
ATOM 614 N N . GLU A 1 83 ? -0.083 1.176 12.565 1.00 91.38 83 GLU A N 1
ATOM 615 C CA . GLU A 1 83 ? -0.012 0.364 13.784 1.00 91.38 83 GLU A CA 1
ATOM 616 C C . GLU A 1 83 ? 0.742 1.125 14.881 1.00 91.38 83 GLU A C 1
ATOM 618 O O . GLU A 1 83 ? 0.246 1.215 16.001 1.00 91.38 83 GLU A O 1
ATOM 623 N N . GLY A 1 84 ? 1.875 1.758 14.554 1.00 88.56 84 GLY A N 1
ATOM 624 C CA . GLY A 1 84 ? 2.625 2.592 15.497 1.00 88.56 84 GLY A CA 1
ATOM 625 C C . GLY A 1 84 ? 1.833 3.807 15.990 1.00 88.56 84 GLY A C 1
ATOM 626 O O . GLY A 1 84 ? 1.814 4.093 17.186 1.00 88.56 84 GLY A O 1
ATOM 627 N N . THR A 1 85 ? 1.119 4.487 15.088 1.00 90.62 85 THR A N 1
ATOM 628 C CA . THR A 1 85 ? 0.254 5.625 15.446 1.00 90.62 85 THR A CA 1
ATOM 629 C C . THR A 1 85 ? -0.876 5.189 16.383 1.00 90.62 85 THR A C 1
ATOM 631 O O . THR A 1 85 ? -1.119 5.822 17.407 1.00 90.62 85 THR A O 1
ATOM 634 N N . LEU A 1 86 ? -1.551 4.085 16.061 1.00 89.12 86 LEU A N 1
ATOM 635 C CA . LEU A 1 86 ? -2.669 3.548 16.837 1.00 89.12 86 LEU A CA 1
ATOM 636 C C . LEU A 1 86 ? -2.230 2.993 18.195 1.00 89.12 86 LEU A C 1
ATOM 638 O O . LEU A 1 86 ? -2.950 3.173 19.175 1.00 89.12 86 LEU A O 1
ATOM 642 N N . ALA A 1 87 ? -1.051 2.369 18.272 1.00 85.38 87 ALA A N 1
ATOM 643 C CA . ALA A 1 87 ? -0.480 1.876 19.523 1.00 85.38 87 ALA A CA 1
ATOM 644 C C . ALA A 1 87 ? -0.189 3.012 20.520 1.00 85.38 87 ALA A C 1
ATOM 646 O O . ALA A 1 87 ? -0.284 2.809 21.729 1.00 85.38 87 ALA A O 1
ATOM 647 N N . GLY A 1 88 ? 0.120 4.216 20.026 1.00 82.25 88 GLY A N 1
ATOM 648 C CA . GLY A 1 88 ? 0.296 5.412 20.854 1.00 82.25 88 GLY A CA 1
ATOM 649 C C . GLY A 1 88 ? -1.011 6.041 21.360 1.00 82.25 88 GLY A C 1
ATOM 650 O O . GLY A 1 88 ? -0.977 6.852 22.286 1.00 82.25 88 GLY A O 1
ATOM 651 N N . LEU A 1 89 ? -2.166 5.684 20.785 1.00 85.31 89 LEU A N 1
ATOM 652 C CA . LEU A 1 89 ? -3.466 6.264 21.131 1.00 85.31 89 LEU A CA 1
ATOM 653 C C . LEU A 1 89 ? -4.210 5.412 22.166 1.00 85.31 89 LEU A C 1
ATOM 655 O O . LEU A 1 89 ? -4.572 4.258 21.913 1.00 85.31 89 LEU A O 1
ATOM 659 N N . ARG A 1 90 ? -4.534 6.018 23.317 1.00 78.94 90 ARG A N 1
ATOM 660 C CA . ARG A 1 90 ? -5.366 5.382 24.352 1.00 78.94 90 ARG A CA 1
ATOM 661 C C . ARG A 1 90 ? -6.787 5.109 23.812 1.00 78.94 90 ARG A C 1
ATOM 663 O O . ARG A 1 90 ? -7.381 6.031 23.252 1.00 78.94 90 ARG A O 1
ATOM 670 N N . PRO A 1 91 ? -7.370 3.912 24.029 1.00 77.44 91 PRO A N 1
ATOM 671 C CA . PRO A 1 91 ? -8.720 3.567 23.553 1.00 77.44 91 PRO A CA 1
ATOM 672 C C . PRO A 1 91 ? -9.862 4.400 24.156 1.00 77.44 91 PRO A C 1
ATOM 674 O O . PRO A 1 91 ? -10.951 4.443 23.594 1.00 77.44 91 PRO A O 1
ATOM 677 N N . GLY A 1 92 ? -9.624 5.095 25.276 1.00 83.94 92 GLY A N 1
ATOM 678 C CA . GLY A 1 92 ? -10.687 5.718 26.073 1.00 83.94 92 GLY A CA 1
ATOM 679 C C . GLY A 1 92 ? -11.587 6.712 25.326 1.00 83.94 92 GLY A C 1
ATOM 680 O O . GLY A 1 92 ? -12.756 6.849 25.679 1.00 83.94 92 GLY A O 1
ATOM 681 N N . TYR A 1 93 ? -11.099 7.378 24.272 1.00 86.00 93 TYR A N 1
ATOM 682 C CA . TYR A 1 93 ? -11.945 8.254 23.448 1.00 86.00 93 TYR A CA 1
ATOM 683 C C . TYR A 1 93 ? -12.987 7.473 22.634 1.00 86.00 93 TYR A C 1
ATOM 685 O O . TYR A 1 93 ? -14.120 7.929 22.488 1.00 86.00 93 TYR A O 1
ATOM 693 N N . GLU A 1 94 ? -12.621 6.293 22.127 1.00 88.38 94 GLU A N 1
ATOM 694 C CA . GLU A 1 94 ? -13.515 5.415 21.362 1.00 88.38 94 GLU A CA 1
ATOM 695 C C . GLU A 1 94 ? -14.571 4.793 22.292 1.00 88.38 94 GLU A C 1
ATOM 697 O O . GLU A 1 94 ? -15.759 4.805 21.973 1.00 88.38 94 GLU A O 1
ATOM 702 N N . GLU A 1 95 ? -14.156 4.353 23.485 1.00 88.50 95 GLU A N 1
ATOM 703 C CA . GLU A 1 95 ? -15.033 3.785 24.523 1.00 88.50 95 GLU A CA 1
ATOM 704 C C . GLU A 1 95 ? -16.033 4.812 25.079 1.00 88.50 95 GLU A C 1
ATOM 706 O O . GLU A 1 95 ? -17.212 4.503 25.267 1.00 88.50 95 GLU A O 1
ATOM 711 N N . THR A 1 96 ? -15.594 6.057 25.296 1.00 91.62 96 THR A N 1
ATOM 712 C CA . THR A 1 96 ? -16.471 7.144 25.767 1.00 91.62 96 THR A CA 1
ATOM 713 C C . THR A 1 96 ? -17.528 7.481 24.717 1.00 91.62 96 THR A C 1
ATOM 715 O O . THR A 1 96 ? -18.708 7.600 25.039 1.00 91.62 96 THR A O 1
ATOM 718 N N . ALA A 1 97 ? -17.131 7.591 23.446 1.00 89.50 97 ALA A N 1
ATOM 719 C CA . ALA A 1 97 ? -18.066 7.857 22.357 1.00 89.50 97 ALA A CA 1
ATOM 720 C C . ALA A 1 97 ? -19.082 6.714 22.182 1.00 89.50 97 ALA A C 1
ATOM 722 O O . ALA A 1 97 ? -20.270 6.978 21.995 1.00 89.50 97 ALA A O 1
ATOM 723 N N . ALA A 1 98 ? -18.638 5.458 22.296 1.00 90.44 98 ALA A N 1
ATOM 724 C CA . ALA A 1 98 ? -19.524 4.295 22.273 1.00 90.44 98 ALA A CA 1
ATOM 725 C C . ALA A 1 98 ? -20.516 4.299 23.451 1.00 90.44 98 ALA A C 1
ATOM 727 O O . ALA A 1 98 ? -21.700 4.034 23.254 1.00 90.44 98 ALA A O 1
A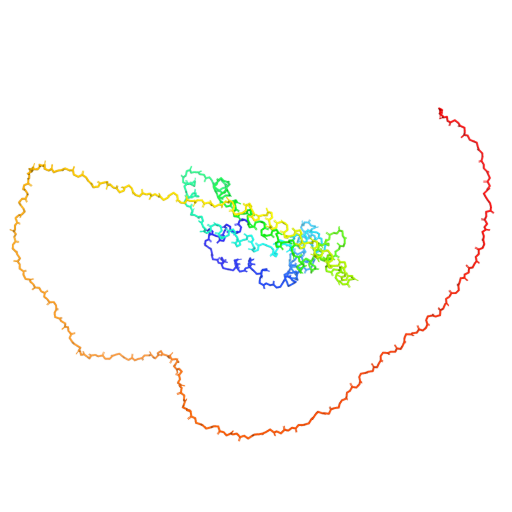TOM 728 N N . SER A 1 99 ? -20.066 4.683 24.651 1.00 92.00 99 SER A N 1
ATOM 729 C CA . SER A 1 99 ? -20.914 4.788 25.852 1.00 92.00 99 SER A CA 1
ATOM 730 C C . SER A 1 99 ? -21.979 5.888 25.745 1.00 92.00 99 SER A C 1
ATOM 732 O O . SER A 1 99 ? -23.047 5.772 26.336 1.00 92.00 99 SER A O 1
ATOM 734 N N . LEU A 1 100 ? -21.728 6.929 24.943 1.00 93.06 100 LEU A N 1
ATOM 735 C CA . LEU A 1 100 ? -22.704 7.971 24.594 1.00 93.06 100 LEU A CA 1
ATOM 736 C C . LEU A 1 100 ? -23.683 7.542 23.478 1.00 93.06 100 LEU A C 1
ATOM 738 O O . LEU A 1 100 ? -24.442 8.366 22.971 1.00 93.06 100 LEU A O 1
ATOM 742 N N . GLY A 1 101 ? -23.666 6.270 23.066 1.00 93.31 101 GLY A N 1
ATOM 743 C CA . GLY A 1 101 ? -24.565 5.721 22.047 1.00 93.31 101 GLY A CA 1
ATOM 744 C C . GLY A 1 101 ? -24.116 5.963 20.603 1.00 93.31 101 GLY A C 1
ATOM 745 O O . GLY A 1 101 ? -24.909 5.809 19.670 1.00 93.31 101 GLY A O 1
ATOM 746 N N . ALA A 1 102 ? -22.860 6.355 20.363 1.00 93.00 102 ALA A N 1
ATOM 747 C CA . ALA A 1 102 ? -22.363 6.501 18.999 1.00 93.00 102 ALA A CA 1
ATOM 748 C C . ALA A 1 102 ? -22.168 5.131 18.325 1.00 93.00 102 ALA A C 1
ATOM 750 O O . ALA A 1 102 ? -21.460 4.263 18.828 1.00 93.00 102 ALA A O 1
ATOM 751 N N . SER A 1 103 ? -22.742 4.958 17.129 1.00 93.12 103 SER A N 1
ATOM 752 C CA . SER A 1 103 ? -22.510 3.766 16.297 1.00 93.12 103 SER A CA 1
ATOM 753 C C . SER A 1 103 ? -21.020 3.602 15.928 1.00 93.12 103 SER A C 1
ATOM 755 O O . SER A 1 103 ? -20.349 4.625 15.745 1.00 93.12 103 SER A O 1
ATOM 757 N N . PRO A 1 104 ? -20.510 2.377 15.684 1.00 88.12 104 PRO A N 1
ATOM 758 C CA . PRO A 1 104 ? -19.095 2.134 15.365 1.00 88.12 104 PRO A CA 1
ATOM 759 C C . PRO A 1 104 ? -18.558 2.961 14.188 1.00 88.12 104 PRO A C 1
ATOM 761 O O . PRO A 1 104 ? -17.453 3.497 14.249 1.00 88.12 104 PRO A O 1
ATOM 764 N N . LEU A 1 105 ? -19.361 3.142 13.132 1.00 90.75 105 LEU A N 1
ATOM 765 C CA . LEU A 1 105 ? -18.973 3.956 11.976 1.00 90.75 105 LEU A CA 1
ATOM 766 C C . LEU A 1 105 ? -18.852 5.447 12.327 1.00 90.75 105 LEU A C 1
ATOM 768 O O . LEU A 1 105 ? -17.978 6.138 11.800 1.00 90.75 105 LEU A O 1
ATOM 772 N N . ARG A 1 106 ? -19.714 5.942 13.226 1.00 91.94 106 ARG A N 1
ATOM 773 C CA . ARG A 1 106 ? -19.637 7.313 13.743 1.00 91.94 106 ARG A CA 1
ATOM 774 C C . ARG A 1 106 ? -18.367 7.483 14.570 1.00 91.94 106 ARG A C 1
ATOM 776 O O . ARG A 1 106 ? -17.597 8.376 14.251 1.00 91.94 106 ARG A O 1
ATOM 783 N N . VAL A 1 107 ? -18.099 6.584 15.523 1.00 91.25 107 VAL A N 1
ATOM 784 C CA . VAL A 1 107 ? -16.862 6.595 16.332 1.00 91.25 107 VAL A CA 1
ATOM 785 C C . VAL A 1 107 ? -15.621 6.598 15.436 1.00 91.25 107 VAL A C 1
ATOM 787 O O . VAL A 1 107 ? -14.745 7.445 15.597 1.00 91.25 107 VAL A O 1
ATOM 790 N N . PHE A 1 108 ? -15.579 5.726 14.426 1.00 89.06 108 PHE A N 1
ATOM 791 C CA . PHE A 1 108 ? -14.466 5.676 13.483 1.00 89.06 108 PHE A CA 1
ATOM 792 C C . PHE A 1 108 ? -14.258 7.010 12.750 1.00 89.06 108 PHE A C 1
ATOM 794 O O . PHE A 1 108 ? -13.137 7.509 12.694 1.00 89.06 108 PHE A O 1
ATOM 801 N N . ARG A 1 109 ? -15.320 7.609 12.196 1.00 91.75 109 ARG A N 1
ATOM 802 C CA . ARG A 1 109 ? -15.214 8.841 11.396 1.00 91.75 109 ARG A CA 1
ATOM 803 C C . ARG A 1 109 ? -14.972 10.098 12.228 1.00 91.75 109 ARG A C 1
ATOM 805 O O . ARG A 1 109 ? -14.274 10.986 11.753 1.00 91.75 109 ARG A O 1
ATOM 812 N N . THR A 1 110 ? -15.549 10.197 13.425 1.00 91.31 110 THR A N 1
ATOM 813 C CA . THR A 1 110 ? -15.499 11.424 14.239 1.00 91.31 110 THR A CA 1
ATOM 814 C C . THR A 1 110 ? -14.409 11.405 15.302 1.00 91.31 110 THR A C 1
ATOM 816 O O . THR A 1 110 ? -13.998 12.470 15.747 1.00 91.31 110 THR A O 1
ATOM 819 N N . VAL A 1 111 ? -13.944 10.224 15.722 1.00 90.88 111 VAL A N 1
ATOM 820 C CA . VAL A 1 111 ? -12.944 10.075 16.790 1.00 90.88 111 VAL A CA 1
ATOM 821 C C . VAL A 1 111 ? -11.664 9.462 16.243 1.00 90.88 111 VAL A C 1
ATOM 823 O O . VAL A 1 111 ? -10.627 10.120 16.230 1.00 90.88 111 VAL A O 1
ATOM 826 N N . THR A 1 112 ? -11.720 8.225 15.746 1.00 89.62 112 THR A N 1
ATOM 827 C CA . THR A 1 112 ? -10.508 7.494 15.354 1.00 89.62 112 THR A CA 1
ATOM 828 C C . THR A 1 112 ? -9.803 8.160 14.175 1.00 89.62 112 THR A C 1
ATOM 830 O O . THR A 1 112 ? -8.607 8.423 14.261 1.00 89.62 112 THR A O 1
ATOM 833 N N . LEU A 1 113 ? -10.523 8.462 13.089 1.00 90.88 113 LEU A N 1
ATOM 834 C CA . LEU A 1 113 ? -9.944 8.985 11.851 1.00 90.88 113 LEU A CA 1
ATOM 835 C C . LEU A 1 113 ? -9.241 10.344 12.046 1.00 90.88 113 LEU A C 1
ATOM 837 O O . LEU A 1 113 ? -8.096 10.446 11.611 1.00 90.88 113 LEU A O 1
ATOM 841 N N . PRO A 1 114 ? -9.823 11.352 12.731 1.00 91.38 114 PRO A N 1
ATOM 842 C CA . PRO A 1 114 ? -9.128 12.608 13.023 1.00 91.38 114 PRO A CA 1
ATOM 843 C C . PRO A 1 114 ? -7.907 12.427 13.931 1.00 91.38 114 PRO A C 1
ATOM 845 O O . PRO A 1 114 ? -6.884 13.068 13.704 1.00 91.38 114 PRO A O 1
ATOM 848 N N . LEU A 1 115 ? -7.982 11.529 14.921 1.00 89.81 115 LEU A N 1
ATOM 849 C CA . LEU A 1 115 ? -6.860 11.250 15.823 1.00 89.81 115 LEU A CA 1
ATOM 850 C C . LEU A 1 115 ? -5.679 10.596 15.097 1.00 89.81 115 LEU A C 1
ATOM 852 O O . LEU A 1 115 ? -4.528 10.916 15.388 1.00 89.81 115 LEU A O 1
ATOM 856 N N . VAL A 1 116 ? -5.943 9.703 14.138 1.00 91.81 116 VAL A N 1
ATOM 857 C CA . VAL A 1 116 ? -4.885 9.062 13.339 1.00 91.81 116 VAL A CA 1
ATOM 858 C C . VAL A 1 116 ? -4.506 9.850 12.091 1.00 91.81 116 VAL A C 1
ATOM 860 O O . VAL A 1 116 ? -3.524 9.488 11.452 1.00 91.81 116 VAL A O 1
ATOM 863 N N . ALA A 1 117 ? -5.236 10.906 11.717 1.00 91.25 117 ALA A N 1
ATOM 864 C CA . ALA A 1 117 ? -5.030 11.629 10.460 1.00 91.25 117 ALA A CA 1
ATOM 865 C C . ALA A 1 117 ? -3.591 12.148 10.262 1.00 91.25 117 ALA A C 1
ATOM 867 O O . ALA A 1 117 ? -3.057 11.948 9.169 1.00 91.25 117 ALA A O 1
ATOM 868 N N . PRO A 1 118 ? -2.906 12.728 11.272 1.00 89.25 118 PRO A N 1
ATOM 869 C CA . PRO A 1 118 ? -1.509 13.140 11.115 1.00 89.25 118 PRO A CA 1
ATOM 870 C C . PRO A 1 118 ? -0.575 11.952 10.839 1.00 89.25 118 PRO A C 1
ATOM 872 O O . PRO A 1 118 ? 0.286 12.025 9.962 1.00 89.25 118 PRO A O 1
ATOM 875 N N . GLY A 1 119 ? -0.784 10.830 11.537 1.00 90.12 119 GLY A N 1
ATOM 876 C CA . GLY A 1 119 ? -0.028 9.594 11.317 1.00 90.12 119 GLY A CA 1
ATOM 877 C C . GLY A 1 119 ? -0.347 8.939 9.973 1.00 90.12 119 GLY A C 1
ATOM 878 O O . GLY A 1 119 ? 0.553 8.450 9.297 1.00 90.12 119 GLY A O 1
ATOM 879 N N . LEU A 1 120 ? -1.602 9.007 9.522 1.00 93.12 120 LEU A N 1
ATOM 880 C CA . LEU A 1 120 ? -2.010 8.583 8.185 1.00 93.12 120 LEU A CA 1
ATOM 881 C C . LEU A 1 120 ? -1.339 9.417 7.105 1.00 93.12 120 LEU A C 1
ATOM 883 O O . LEU A 1 120 ? -0.868 8.841 6.134 1.00 93.12 120 LEU A O 1
ATOM 887 N N . ALA A 1 121 ? -1.279 10.738 7.261 1.00 91.69 121 ALA A N 1
ATOM 888 C CA . ALA A 1 121 ? -0.618 11.608 6.299 1.00 91.69 121 ALA A CA 1
ATOM 889 C C . ALA A 1 121 ? 0.882 11.285 6.200 1.00 91.69 121 ALA A C 1
ATOM 891 O O . ALA A 1 121 ? 1.406 11.128 5.097 1.00 91.69 121 ALA A O 1
ATOM 892 N N . ALA A 1 122 ? 1.555 11.104 7.341 1.00 90.31 122 ALA A N 1
ATOM 893 C CA . ALA A 1 122 ? 2.959 10.699 7.382 1.00 90.31 122 ALA A CA 1
ATOM 894 C C . ALA A 1 122 ? 3.184 9.309 6.753 1.00 90.31 122 ALA A C 1
ATOM 896 O O . ALA A 1 122 ? 4.063 9.142 5.906 1.00 90.31 122 ALA A O 1
ATOM 897 N N . GLY A 1 123 ? 2.357 8.323 7.112 1.00 93.25 123 GLY A N 1
ATOM 898 C CA . GLY A 1 123 ? 2.422 6.967 6.566 1.00 93.25 123 GLY A CA 1
ATOM 899 C C . GLY A 1 123 ? 2.104 6.909 5.072 1.00 93.25 123 GLY A C 1
ATOM 900 O O . GLY A 1 123 ? 2.772 6.193 4.327 1.00 93.25 123 GLY A O 1
ATOM 901 N N . ALA A 1 124 ? 1.134 7.696 4.605 1.00 94.31 124 ALA A N 1
ATOM 902 C CA . ALA A 1 124 ? 0.792 7.821 3.193 1.00 94.31 124 ALA A CA 1
ATOM 903 C C . ALA A 1 124 ? 1.935 8.455 2.394 1.00 94.31 124 ALA A C 1
ATOM 905 O O . ALA A 1 124 ? 2.270 7.945 1.330 1.00 94.31 124 ALA A O 1
ATOM 906 N N . ALA A 1 125 ? 2.584 9.498 2.923 1.00 92.12 125 ALA A N 1
ATOM 907 C CA . ALA A 1 125 ? 3.753 10.102 2.289 1.00 92.12 125 ALA A CA 1
ATOM 908 C C . ALA A 1 125 ? 4.913 9.100 2.157 1.00 92.12 125 ALA A C 1
ATOM 910 O O . ALA A 1 125 ? 5.511 8.992 1.088 1.00 92.12 125 ALA A O 1
ATOM 911 N N . LEU A 1 126 ? 5.189 8.317 3.206 1.00 91.75 126 LEU A N 1
ATOM 912 C CA . LEU A 1 126 ? 6.215 7.270 3.175 1.00 91.75 126 LEU A CA 1
ATOM 913 C C . LEU A 1 126 ? 5.879 6.162 2.165 1.00 91.75 126 LEU A C 1
ATOM 915 O O . LEU A 1 126 ? 6.734 5.726 1.398 1.00 91.75 126 LEU A O 1
ATOM 919 N N . THR A 1 127 ? 4.619 5.734 2.145 1.00 95.44 127 THR A N 1
ATOM 920 C CA . THR A 1 127 ? 4.107 4.716 1.216 1.00 95.44 127 THR A CA 1
ATOM 921 C C . THR A 1 127 ? 4.203 5.194 -0.228 1.00 95.44 127 THR A C 1
ATOM 923 O O . THR A 1 127 ? 4.655 4.454 -1.096 1.00 95.44 127 THR A O 1
ATOM 926 N N . TRP A 1 128 ? 3.838 6.451 -0.483 1.00 94.31 128 TRP A N 1
ATOM 927 C CA . TRP A 1 128 ? 3.951 7.080 -1.793 1.00 94.31 128 TRP A CA 1
ATOM 928 C C . TRP A 1 128 ? 5.408 7.189 -2.245 1.00 94.31 128 TRP A C 1
ATOM 930 O O . TRP A 1 128 ? 5.735 6.770 -3.353 1.00 94.31 128 TRP A O 1
ATOM 940 N N . ALA A 1 129 ? 6.300 7.657 -1.368 1.00 91.31 129 ALA A N 1
ATOM 941 C CA . ALA A 1 129 ? 7.732 7.710 -1.652 1.00 91.31 129 ALA A CA 1
ATOM 942 C C . ALA A 1 129 ? 8.289 6.319 -1.991 1.00 91.31 129 ALA A C 1
ATOM 944 O O . ALA A 1 129 ? 9.044 6.166 -2.950 1.00 91.31 129 ALA A O 1
ATOM 945 N N . ARG A 1 130 ? 7.865 5.281 -1.256 1.00 94.00 130 ARG A N 1
ATOM 946 C CA . ARG A 1 130 ? 8.243 3.901 -1.564 1.00 94.00 130 ARG A CA 1
ATOM 947 C C . ARG A 1 130 ? 7.697 3.441 -2.914 1.00 94.00 130 ARG A C 1
ATOM 949 O O . ARG A 1 130 ? 8.430 2.787 -3.649 1.00 94.00 130 ARG A O 1
ATOM 956 N N . ALA A 1 131 ? 6.441 3.748 -3.230 1.00 94.25 131 ALA A N 1
ATOM 957 C CA . ALA A 1 131 ? 5.805 3.359 -4.486 1.00 94.25 131 ALA A CA 1
ATOM 958 C C . ALA A 1 131 ? 6.488 3.999 -5.708 1.00 94.25 131 ALA A C 1
ATOM 960 O O . ALA A 1 131 ? 6.665 3.326 -6.718 1.00 94.25 131 ALA A O 1
ATOM 961 N N . LEU A 1 132 ? 6.937 5.257 -5.604 1.00 90.31 132 LEU A N 1
ATOM 962 C CA . LEU A 1 132 ? 7.670 5.947 -6.677 1.00 90.31 132 LEU A CA 1
ATOM 963 C C . LEU A 1 132 ? 8.989 5.264 -7.051 1.00 90.31 132 LEU A C 1
ATOM 965 O O . LEU A 1 132 ? 9.385 5.284 -8.214 1.00 90.31 132 LEU A O 1
ATOM 969 N N . GLY A 1 133 ? 9.671 4.681 -6.065 1.00 89.12 133 GLY A N 1
ATOM 970 C CA . GLY A 1 133 ? 10.919 3.948 -6.268 1.00 89.12 133 GLY A CA 1
ATOM 971 C C . GLY A 1 133 ? 10.723 2.492 -6.690 1.00 89.12 133 GLY A C 1
ATOM 972 O O . GLY A 1 133 ? 11.702 1.753 -6.753 1.00 89.12 133 GLY A O 1
ATOM 973 N N . GLU A 1 134 ? 9.486 2.041 -6.921 1.00 92.75 134 GLU A N 1
ATOM 974 C CA . GLU A 1 134 ? 9.241 0.646 -7.266 1.00 92.75 134 GLU A CA 1
ATOM 975 C C . GLU A 1 134 ? 9.605 0.339 -8.722 1.00 92.75 134 GLU A C 1
ATOM 977 O O . GLU A 1 134 ? 9.157 0.995 -9.664 1.00 92.75 134 GLU A O 1
ATOM 982 N N . PHE A 1 135 ? 10.407 -0.710 -8.886 1.00 92.69 135 PHE A N 1
ATOM 983 C CA . PHE A 1 135 ? 10.948 -1.144 -10.169 1.00 92.69 135 PHE A CA 1
ATOM 984 C C . PHE A 1 135 ? 10.790 -2.655 -10.358 1.00 92.69 135 PHE A C 1
ATOM 986 O O . PHE A 1 135 ? 10.211 -3.096 -11.348 1.00 92.69 135 PHE A O 1
ATOM 993 N N . GLY A 1 136 ? 11.283 -3.455 -9.405 1.00 92.38 136 GLY A N 1
ATOM 994 C CA . GLY A 1 136 ? 11.452 -4.900 -9.583 1.00 92.38 136 GLY A CA 1
ATOM 995 C C . GLY A 1 136 ? 10.140 -5.681 -9.673 1.00 92.38 136 GLY A C 1
ATOM 996 O O . GLY A 1 136 ? 10.022 -6.585 -10.503 1.00 92.38 136 GLY A O 1
ATOM 997 N N . ALA A 1 137 ? 9.132 -5.326 -8.874 1.00 95.25 137 ALA A N 1
ATOM 998 C CA . ALA A 1 137 ? 7.821 -5.958 -8.976 1.00 95.25 137 ALA A CA 1
ATOM 999 C C . ALA A 1 137 ? 7.104 -5.531 -10.265 1.00 95.25 137 ALA A C 1
ATOM 1001 O O . ALA A 1 137 ? 6.536 -6.370 -10.966 1.00 95.25 137 ALA A O 1
ATOM 1002 N N . THR A 1 138 ? 7.188 -4.243 -10.612 1.00 94.69 138 THR A N 1
ATOM 1003 C CA . THR A 1 138 ? 6.536 -3.662 -11.793 1.00 94.69 138 THR A CA 1
ATOM 1004 C C . THR A 1 138 ? 7.074 -4.251 -13.091 1.00 94.69 138 THR A C 1
ATOM 1006 O O . THR A 1 138 ? 6.280 -4.734 -13.891 1.00 94.69 138 THR A O 1
ATOM 1009 N N . ILE A 1 139 ? 8.397 -4.295 -13.289 1.00 93.94 139 ILE A N 1
ATOM 1010 C CA . ILE A 1 139 ? 8.986 -4.838 -14.526 1.00 93.94 139 ILE A CA 1
ATOM 1011 C C . ILE A 1 139 ? 8.619 -6.310 -14.744 1.00 93.94 139 ILE A C 1
ATOM 1013 O O . ILE A 1 139 ? 8.418 -6.744 -15.872 1.00 93.94 139 ILE A O 1
ATOM 1017 N N . THR A 1 140 ? 8.487 -7.070 -13.658 1.00 94.38 140 THR A N 1
ATOM 1018 C CA . THR A 1 140 ? 8.203 -8.508 -13.710 1.00 94.38 140 THR A CA 1
ATOM 1019 C C . THR A 1 140 ? 6.719 -8.798 -13.948 1.00 94.38 140 THR A C 1
ATOM 1021 O O . THR A 1 140 ? 6.385 -9.755 -14.640 1.00 94.38 140 THR A O 1
ATOM 1024 N N . PHE A 1 141 ? 5.820 -7.990 -13.377 1.00 94.44 141 PHE A N 1
ATOM 1025 C CA . PHE A 1 141 ? 4.372 -8.228 -13.423 1.00 94.44 141 PHE A CA 1
ATOM 1026 C C . PHE A 1 141 ? 3.642 -7.394 -14.487 1.00 94.44 141 PHE A C 1
ATOM 1028 O O . PHE A 1 141 ? 2.806 -7.908 -15.229 1.00 94.44 141 PHE A O 1
ATOM 1035 N N . ALA A 1 142 ? 3.955 -6.101 -14.569 1.00 93.38 142 ALA A N 1
ATOM 1036 C CA . ALA A 1 142 ? 3.345 -5.148 -15.498 1.00 93.38 142 ALA A CA 1
ATOM 1037 C C . ALA A 1 142 ? 4.195 -4.903 -16.759 1.00 93.38 142 ALA A C 1
ATOM 1039 O O . ALA A 1 142 ? 3.740 -4.244 -17.696 1.00 93.38 142 ALA A O 1
ATOM 1040 N N . GLY A 1 143 ? 5.421 -5.428 -16.800 1.00 92.56 143 GLY A N 1
ATOM 1041 C CA . GLY A 1 143 ? 6.332 -5.232 -17.921 1.00 92.56 143 GLY A CA 1
ATOM 1042 C C . GLY A 1 143 ? 6.803 -3.785 -18.061 1.00 92.56 143 GLY A C 1
ATOM 1043 O O . GLY A 1 143 ? 6.698 -2.972 -17.144 1.00 92.56 143 GLY A O 1
ATOM 1044 N N . ASN A 1 144 ? 7.331 -3.474 -19.242 1.00 92.12 144 ASN A N 1
ATOM 1045 C CA . ASN A 1 144 ? 7.805 -2.146 -19.611 1.00 92.12 144 ASN A CA 1
ATOM 1046 C C . ASN A 1 144 ? 7.272 -1.775 -20.998 1.00 92.12 144 ASN A C 1
ATOM 1048 O O . ASN A 1 144 ? 7.976 -1.911 -21.996 1.00 92.12 144 ASN A O 1
ATOM 1052 N N . LEU A 1 145 ? 6.003 -1.374 -21.064 1.00 89.75 145 LEU A N 1
ATOM 1053 C CA . LEU A 1 145 ? 5.358 -0.949 -22.302 1.00 89.75 145 LEU A CA 1
ATOM 1054 C C . LEU A 1 145 ? 5.406 0.585 -22.389 1.00 89.75 145 LEU A C 1
ATOM 1056 O O . LEU A 1 145 ? 4.776 1.249 -21.548 1.00 89.75 145 LEU A O 1
ATOM 1060 N N . PRO A 1 146 ? 6.127 1.160 -23.375 1.00 86.94 146 PRO A N 1
ATOM 1061 C CA . PRO A 1 146 ? 6.180 2.604 -23.574 1.00 86.94 146 PRO A CA 1
ATOM 1062 C C . PRO A 1 146 ? 4.781 3.204 -23.716 1.00 86.94 146 PRO A C 1
ATOM 1064 O O . PRO A 1 146 ? 3.933 2.671 -24.427 1.00 86.94 146 PRO A O 1
ATOM 1067 N N . GLY A 1 147 ? 4.526 4.300 -23.002 1.00 83.69 147 GLY A N 1
ATOM 1068 C CA . GLY A 1 147 ? 3.223 4.972 -23.003 1.00 83.69 147 GLY A CA 1
ATOM 1069 C C . GLY A 1 147 ? 2.103 4.255 -22.234 1.00 83.69 147 GLY A C 1
ATOM 1070 O O . GLY A 1 147 ? 0.978 4.743 -22.241 1.00 83.69 147 GLY A O 1
ATOM 1071 N N . THR A 1 148 ? 2.361 3.122 -21.564 1.00 87.50 148 THR A N 1
ATOM 1072 C CA . THR A 1 148 ? 1.324 2.390 -20.799 1.00 87.50 148 THR A CA 1
ATOM 1073 C C . THR A 1 148 ? 1.773 1.963 -19.400 1.00 87.50 148 THR A C 1
ATOM 1075 O O . THR A 1 148 ? 1.124 2.324 -18.416 1.00 87.50 148 THR A O 1
ATOM 1078 N N . THR A 1 149 ? 2.860 1.191 -19.286 1.00 90.25 149 THR A N 1
ATOM 1079 C CA . THR A 1 149 ? 3.363 0.660 -17.997 1.00 90.25 149 THR A CA 1
ATOM 1080 C C . THR A 1 149 ? 4.785 1.099 -17.667 1.00 90.25 149 THR A C 1
ATOM 1082 O O . THR A 1 149 ? 5.286 0.821 -16.579 1.00 90.25 149 THR A O 1
ATOM 1085 N N . GLN A 1 150 ? 5.426 1.827 -18.579 1.00 90.38 150 GLN A N 1
ATOM 1086 C CA . GLN A 1 150 ? 6.750 2.393 -18.377 1.00 90.38 150 GLN A CA 1
ATOM 1087 C C . GLN A 1 150 ? 6.739 3.465 -17.278 1.00 90.38 150 GLN A C 1
ATOM 1089 O O . GLN A 1 150 ? 6.105 4.513 -17.402 1.00 90.38 150 GLN A O 1
ATOM 1094 N N . THR A 1 151 ? 7.469 3.200 -16.195 1.00 90.56 151 THR A N 1
ATOM 1095 C CA . THR A 1 151 ? 7.662 4.136 -15.081 1.00 90.56 151 THR A CA 1
ATOM 1096 C C . THR A 1 151 ? 8.977 4.905 -15.224 1.00 90.56 151 THR A C 1
ATOM 1098 O O . THR A 1 151 ? 9.870 4.507 -15.974 1.00 90.56 151 THR A O 1
ATOM 1101 N N . LEU A 1 152 ? 9.138 6.002 -14.476 1.00 86.50 152 LEU A N 1
ATOM 1102 C CA . LEU A 1 152 ? 10.390 6.770 -14.476 1.00 86.50 152 LEU A CA 1
ATOM 1103 C C . LEU A 1 152 ? 11.625 5.913 -14.116 1.00 86.50 152 LEU A C 1
ATOM 1105 O O . LEU A 1 152 ? 12.610 5.998 -14.849 1.00 86.50 152 LEU A O 1
ATOM 1109 N N . PRO A 1 153 ? 11.600 5.044 -13.080 1.00 87.31 153 PRO A N 1
ATOM 1110 C CA . PRO A 1 153 ? 12.720 4.140 -12.804 1.00 87.31 153 PRO A CA 1
ATOM 1111 C C . PRO A 1 153 ? 13.049 3.198 -13.969 1.00 87.31 153 PRO A C 1
ATOM 1113 O O . PRO A 1 153 ? 14.220 2.957 -14.254 1.00 87.31 153 PRO A O 1
ATOM 1116 N N . LEU A 1 154 ? 12.027 2.693 -14.669 1.00 89.12 154 LEU A N 1
ATOM 1117 C CA . LEU A 1 154 ? 12.206 1.848 -15.851 1.00 89.12 154 LEU A CA 1
ATOM 1118 C C . LEU A 1 154 ? 12.860 2.605 -17.007 1.00 89.12 154 LEU A C 1
ATOM 1120 O O . LEU A 1 154 ? 13.759 2.077 -17.657 1.00 89.12 154 LEU A O 1
ATOM 1124 N N . GLN A 1 155 ? 12.452 3.853 -17.231 1.00 87.19 155 GLN A N 1
ATOM 1125 C CA . GLN A 1 155 ? 13.057 4.705 -18.249 1.00 87.19 155 GLN A CA 1
ATOM 1126 C C . GLN A 1 155 ? 14.532 4.990 -17.946 1.00 87.19 155 GLN A C 1
ATOM 1128 O O . GLN A 1 155 ? 15.364 4.907 -18.844 1.00 87.19 155 GLN A O 1
ATOM 1133 N N . VAL A 1 156 ? 14.873 5.295 -16.689 1.00 86.62 156 VAL A N 1
ATOM 1134 C CA . VAL A 1 156 ? 16.272 5.509 -16.279 1.00 86.62 156 VAL A CA 1
ATOM 1135 C C . VAL A 1 156 ? 17.101 4.242 -16.481 1.00 86.62 156 VAL A C 1
ATOM 1137 O O . VAL A 1 156 ? 18.225 4.330 -16.967 1.00 86.62 156 VAL A O 1
ATOM 1140 N N . TYR A 1 157 ? 16.546 3.071 -16.158 1.00 87.88 157 TYR A N 1
ATOM 1141 C CA . TYR A 1 157 ? 17.216 1.790 -16.385 1.00 87.88 157 TYR A CA 1
ATOM 1142 C C . TYR A 1 157 ? 17.519 1.545 -17.869 1.00 87.88 157 TYR A C 1
ATOM 1144 O O . TYR A 1 157 ? 18.646 1.183 -18.194 1.00 87.88 157 TYR A O 1
ATOM 1152 N N . LEU A 1 158 ? 16.562 1.798 -18.768 1.00 86.62 158 LEU A N 1
ATOM 1153 C CA . LEU A 1 158 ? 16.799 1.688 -20.212 1.00 86.62 158 LEU A CA 1
ATOM 1154 C C . LEU A 1 158 ? 17.867 2.674 -20.692 1.00 86.62 158 LEU A C 1
ATOM 1156 O O . LEU A 1 158 ? 18.811 2.284 -21.370 1.00 86.62 158 LEU A O 1
ATOM 1160 N N . LEU A 1 159 ? 17.778 3.937 -20.266 1.00 85.81 159 LEU A N 1
ATOM 1161 C CA . LEU A 1 159 ? 18.783 4.946 -20.606 1.00 85.81 159 LEU A CA 1
ATOM 1162 C C . LEU A 1 159 ? 20.178 4.549 -20.123 1.00 85.81 159 LEU A C 1
ATOM 1164 O O . LEU A 1 159 ? 21.154 4.882 -20.782 1.00 85.81 159 LEU A O 1
ATOM 1168 N N . LEU A 1 160 ? 20.291 3.850 -18.991 1.00 85.38 160 LEU A N 1
ATOM 1169 C CA . LEU A 1 160 ? 21.576 3.372 -18.485 1.00 85.38 160 LEU A CA 1
ATOM 1170 C C . LEU A 1 160 ? 22.184 2.290 -19.388 1.00 85.38 160 LEU A C 1
ATOM 1172 O O . LEU A 1 160 ? 23.406 2.201 -19.475 1.00 85.38 160 LEU A O 1
ATOM 1176 N N . GLN A 1 161 ? 21.347 1.484 -20.044 1.00 85.31 161 GLN A N 1
ATOM 1177 C CA . GLN A 1 161 ? 21.782 0.456 -20.991 1.00 85.31 161 GLN A CA 1
ATOM 1178 C C . GLN A 1 161 ? 22.149 1.049 -22.356 1.00 85.31 161 GLN A C 1
ATOM 1180 O O . GLN A 1 161 ? 23.142 0.625 -22.944 1.00 85.31 161 GLN A O 1
ATOM 1185 N N . ASP A 1 162 ? 21.389 2.039 -22.827 1.00 84.56 162 ASP A N 1
ATOM 1186 C CA . ASP A 1 162 ? 21.562 2.623 -24.163 1.00 84.56 162 ASP A CA 1
ATOM 1187 C C . ASP A 1 162 ? 22.595 3.765 -24.192 1.00 84.56 162 ASP A C 1
ATOM 1189 O O . ASP A 1 162 ? 23.409 3.865 -25.109 1.00 84.56 162 ASP A O 1
ATOM 1193 N N . SER A 1 163 ? 22.572 4.648 -23.191 1.00 85.12 163 SER A N 1
ATOM 1194 C CA . SER A 1 163 ? 23.353 5.892 -23.154 1.00 85.12 163 SER A CA 1
ATOM 1195 C C . SER A 1 163 ? 23.667 6.324 -21.707 1.00 85.12 163 SER A C 1
ATOM 1197 O O . SER A 1 163 ? 22.924 7.120 -21.113 1.00 85.12 163 SER A O 1
ATOM 1199 N N . PRO A 1 164 ? 24.782 5.854 -21.119 1.00 83.06 164 PRO A N 1
ATOM 1200 C CA . PRO A 1 164 ? 25.120 6.111 -19.714 1.00 83.06 164 PRO A CA 1
ATOM 1201 C C . PRO A 1 164 ? 25.200 7.601 -19.341 1.00 83.06 164 PRO A C 1
ATOM 1203 O O . PRO A 1 164 ? 24.856 7.992 -18.222 1.00 83.06 164 PRO A O 1
ATOM 1206 N N . GLU A 1 165 ? 25.604 8.453 -20.286 1.00 81.50 165 GLU A N 1
ATOM 1207 C CA . GLU A 1 165 ? 25.666 9.907 -20.104 1.00 81.50 165 GLU A CA 1
ATOM 1208 C C . GLU A 1 165 ? 24.271 10.508 -19.857 1.00 81.50 165 GLU A C 1
ATOM 1210 O O . GLU A 1 165 ? 24.074 11.239 -18.883 1.00 81.50 165 GLU A O 1
ATOM 1215 N N . ALA A 1 166 ? 23.266 10.123 -20.653 1.00 76.81 166 ALA A N 1
ATOM 1216 C CA . ALA A 1 166 ? 21.889 10.592 -20.488 1.00 76.81 166 ALA A CA 1
ATOM 1217 C C . ALA A 1 166 ? 21.250 10.068 -19.189 1.00 76.81 166 ALA A C 1
ATOM 1219 O O . ALA A 1 166 ? 20.543 10.805 -18.496 1.00 76.81 166 ALA A O 1
ATOM 1220 N N . ALA A 1 167 ? 21.536 8.815 -18.811 1.00 79.31 167 ALA A N 1
ATOM 1221 C CA . ALA A 1 167 ? 21.076 8.245 -17.544 1.00 79.31 167 ALA A CA 1
ATOM 1222 C C . ALA A 1 167 ? 21.625 9.011 -16.333 1.00 79.31 167 ALA A C 1
ATOM 1224 O O . ALA A 1 167 ? 20.902 9.233 -15.356 1.00 79.31 167 ALA A O 1
ATOM 1225 N N . THR A 1 168 ? 22.881 9.458 -16.413 1.00 83.50 168 THR A N 1
ATOM 1226 C CA . THR A 1 168 ? 23.524 10.262 -15.368 1.00 83.50 168 THR A CA 1
ATOM 1227 C C . THR A 1 168 ? 22.814 11.605 -15.201 1.00 83.50 168 THR A C 1
ATOM 1229 O O . THR A 1 168 ? 22.469 11.974 -14.078 1.00 83.50 168 THR A O 1
ATOM 1232 N N . SER A 1 169 ? 22.504 12.305 -16.298 1.00 83.56 169 SER A N 1
ATOM 1233 C CA . SER A 1 169 ? 21.777 13.582 -16.251 1.00 83.56 169 SER A CA 1
ATOM 1234 C C . SER A 1 169 ? 20.383 13.445 -15.631 1.00 83.56 169 SER A C 1
ATOM 1236 O O . SER A 1 169 ? 20.023 14.221 -14.744 1.00 83.56 169 SER A O 1
ATOM 1238 N N . VAL A 1 170 ? 19.605 12.437 -16.045 1.00 81.81 170 VAL A N 1
ATOM 1239 C CA . VAL A 1 170 ? 18.255 12.199 -15.500 1.00 81.81 170 VAL A CA 1
ATOM 1240 C C . VAL A 1 170 ? 18.316 11.791 -14.024 1.00 81.81 170 VAL A C 1
ATOM 1242 O O . VAL A 1 170 ? 17.515 12.267 -13.220 1.00 81.81 170 VAL A O 1
ATOM 1245 N N . SER A 1 171 ? 19.293 10.965 -13.638 1.00 82.19 171 SER A N 1
ATOM 1246 C CA . SER A 1 171 ? 19.486 10.551 -12.242 1.00 82.19 171 SER A CA 1
ATOM 1247 C C . SER A 1 171 ? 19.851 11.731 -11.339 1.00 82.19 171 SER A C 1
ATOM 1249 O O . SER A 1 171 ? 19.292 11.862 -10.250 1.00 82.19 171 SER A O 1
ATOM 1251 N N . LEU A 1 172 ? 20.737 12.624 -11.796 1.00 88.31 172 LEU A N 1
ATOM 1252 C CA . LEU A 1 172 ? 21.095 13.846 -11.069 1.00 88.31 172 LEU A CA 1
ATOM 1253 C C . LEU A 1 172 ? 19.904 14.799 -10.929 1.00 88.31 172 LEU A C 1
ATOM 1255 O O . LEU A 1 172 ? 19.697 15.355 -9.851 1.00 88.31 172 LEU A O 1
ATOM 1259 N N . LEU A 1 173 ? 19.090 14.950 -11.978 1.00 87.56 173 LEU A N 1
ATOM 1260 C CA . LEU A 1 173 ? 17.869 15.754 -11.928 1.00 87.56 173 LEU A CA 1
ATOM 1261 C C . LEU A 1 173 ? 16.875 15.201 -10.897 1.00 87.56 173 LEU A C 1
ATOM 1263 O O . LEU A 1 173 ? 16.372 15.949 -10.059 1.00 87.56 173 LEU A O 1
ATOM 1267 N N . LEU A 1 174 ? 16.622 13.889 -10.915 1.00 83.31 174 LEU A N 1
ATOM 1268 C CA . LEU A 1 174 ? 15.742 13.236 -9.943 1.00 83.31 174 LEU A CA 1
ATOM 1269 C C . LEU A 1 174 ? 16.277 13.364 -8.512 1.00 83.31 174 LEU A C 1
ATOM 1271 O O . LEU A 1 174 ? 15.504 13.646 -7.595 1.00 83.31 174 LEU A O 1
ATOM 1275 N N . LEU A 1 175 ? 17.590 13.216 -8.318 1.00 87.81 175 LEU A N 1
ATOM 1276 C CA . LEU A 1 175 ? 18.238 13.406 -7.021 1.00 87.81 175 LEU A CA 1
ATOM 1277 C C . LEU A 1 175 ? 18.085 14.848 -6.518 1.00 87.81 175 LEU A C 1
ATOM 1279 O O . LEU A 1 175 ? 17.753 15.057 -5.351 1.00 87.81 175 LEU A O 1
ATOM 1283 N N . ALA A 1 176 ? 18.280 15.838 -7.390 1.00 88.06 176 ALA A N 1
ATOM 1284 C CA . ALA A 1 176 ? 18.110 17.248 -7.055 1.00 88.06 176 ALA A CA 1
ATOM 1285 C C . ALA A 1 176 ? 16.660 17.563 -6.653 1.00 88.06 176 ALA A C 1
ATOM 1287 O O . ALA A 1 176 ? 16.435 18.214 -5.632 1.00 88.06 176 ALA A O 1
ATOM 1288 N N . ILE A 1 177 ? 15.674 17.043 -7.395 1.00 87.25 177 ILE A N 1
ATOM 1289 C CA . ILE A 1 177 ? 14.247 17.189 -7.068 1.00 87.25 177 ILE A CA 1
ATOM 1290 C C . ILE A 1 177 ? 13.936 16.533 -5.718 1.00 87.25 177 ILE A C 1
ATOM 1292 O O . ILE A 1 177 ? 13.311 17.159 -4.863 1.00 87.25 177 ILE A O 1
ATOM 1296 N N . ALA A 1 178 ? 14.401 15.303 -5.490 1.00 84.56 178 ALA A N 1
ATOM 1297 C CA . ALA A 1 178 ? 14.192 14.602 -4.226 1.00 84.56 178 ALA A CA 1
ATOM 1298 C C . ALA A 1 178 ? 14.795 15.374 -3.039 1.00 84.56 178 ALA A C 1
ATOM 1300 O O . ALA A 1 178 ? 14.142 15.527 -2.005 1.00 84.56 178 ALA A O 1
ATOM 1301 N N . MET A 1 179 ? 16.006 15.918 -3.202 1.00 86.06 179 MET A N 1
ATOM 1302 C CA . MET A 1 179 ? 16.670 16.737 -2.187 1.00 86.06 179 MET A CA 1
ATOM 1303 C C . MET A 1 179 ? 15.905 18.039 -1.916 1.00 86.06 179 MET A C 1
ATOM 1305 O O . MET A 1 179 ? 15.670 18.384 -0.758 1.00 86.06 179 MET A O 1
ATOM 1309 N N . ALA A 1 180 ? 15.457 18.737 -2.963 1.00 85.62 180 ALA A N 1
ATOM 1310 C CA . ALA A 1 180 ? 14.668 19.961 -2.836 1.00 85.62 180 ALA A CA 1
ATOM 1311 C C . ALA A 1 180 ? 13.341 19.709 -2.103 1.00 85.62 180 ALA A C 1
ATOM 1313 O O . ALA A 1 180 ? 12.980 20.457 -1.191 1.00 85.62 180 ALA A O 1
ATOM 1314 N N . VAL A 1 181 ? 12.646 18.617 -2.442 1.00 82.69 181 VAL A N 1
ATOM 1315 C CA . VAL A 1 181 ? 11.422 18.194 -1.751 1.00 82.69 181 VAL A CA 1
ATOM 1316 C C . VAL A 1 181 ? 11.713 17.888 -0.285 1.00 82.69 181 VAL A C 1
ATOM 1318 O O . VAL A 1 181 ? 10.986 18.374 0.580 1.00 82.69 181 VAL A O 1
ATOM 1321 N N . LEU A 1 182 ? 12.779 17.142 0.020 1.00 80.19 182 LEU A N 1
ATOM 1322 C CA . LEU A 1 182 ? 13.134 16.778 1.393 1.00 80.19 182 LEU A CA 1
ATOM 1323 C C . LEU A 1 182 ? 13.467 18.011 2.247 1.00 80.19 182 LEU A C 1
ATOM 1325 O O . LEU A 1 182 ? 12.962 18.142 3.363 1.00 80.19 182 LEU A O 1
ATOM 1329 N N . ILE A 1 183 ? 14.264 18.941 1.718 1.00 84.12 183 ILE A N 1
ATOM 1330 C CA . ILE A 1 183 ? 14.610 20.201 2.393 1.00 84.12 183 ILE A CA 1
ATOM 1331 C C . ILE A 1 183 ? 13.349 21.054 2.604 1.00 84.12 183 ILE A C 1
ATOM 1333 O O . ILE A 1 183 ? 13.108 21.533 3.714 1.00 84.12 183 ILE A O 1
ATOM 1337 N N . GLY A 1 184 ? 12.495 21.171 1.584 1.00 80.81 184 GLY A N 1
ATOM 1338 C CA . GLY A 1 184 ? 11.226 21.900 1.663 1.00 80.81 184 GLY A CA 1
ATOM 1339 C C . GLY A 1 184 ? 10.170 21.244 2.566 1.00 80.81 184 GLY A C 1
ATOM 1340 O O . GLY A 1 184 ? 9.246 21.919 3.033 1.00 80.81 184 GLY A O 1
ATOM 1341 N N . LEU A 1 185 ? 10.269 19.936 2.834 1.00 75.50 185 LEU A N 1
ATOM 1342 C CA . LEU A 1 185 ? 9.419 19.230 3.800 1.00 75.50 185 LEU A CA 1
ATOM 1343 C C . LEU A 1 185 ? 9.957 19.315 5.230 1.00 75.50 185 LEU A C 1
ATOM 1345 O O . LEU A 1 185 ? 9.175 19.332 6.181 1.00 75.50 185 LEU A O 1
ATOM 1349 N N . ARG A 1 186 ? 11.278 19.403 5.401 1.00 72.50 186 ARG A N 1
ATOM 1350 C CA . ARG A 1 186 ? 11.910 19.442 6.723 1.00 72.50 186 ARG A CA 1
ATOM 1351 C C . ARG A 1 186 ? 11.379 20.598 7.572 1.00 72.50 186 ARG A C 1
ATOM 1353 O O . ARG A 1 186 ? 10.989 20.365 8.710 1.00 72.50 186 ARG A O 1
ATOM 1360 N N . GLY A 1 187 ? 11.256 21.798 6.997 1.00 61.59 187 GLY A N 1
ATOM 1361 C CA . GLY A 1 187 ? 10.765 22.989 7.709 1.00 61.59 187 GLY A CA 1
ATOM 1362 C C . GLY A 1 187 ? 9.313 22.900 8.204 1.00 61.59 187 GLY A C 1
ATOM 1363 O O . GLY A 1 187 ? 8.968 23.534 9.196 1.00 61.59 187 GLY A O 1
ATOM 1364 N N . ARG A 1 188 ? 8.468 22.079 7.566 1.00 66.31 188 ARG A N 1
ATOM 1365 C CA . ARG A 1 188 ? 7.054 21.881 7.952 1.00 66.31 188 ARG A CA 1
ATOM 1366 C C . ARG A 1 188 ? 6.839 20.718 8.925 1.00 66.31 188 ARG A C 1
ATOM 1368 O O . ARG A 1 188 ? 5.854 20.725 9.652 1.00 66.31 188 ARG A O 1
ATOM 1375 N N . TRP A 1 189 ? 7.748 19.741 8.972 1.00 58.16 189 TRP A N 1
ATOM 1376 C CA . TRP A 1 189 ? 7.681 18.620 9.924 1.00 58.16 189 TRP A CA 1
ATOM 1377 C C . TRP A 1 189 ? 8.318 18.958 11.277 1.00 58.16 189 TRP A C 1
ATOM 1379 O O . TRP A 1 189 ? 7.844 18.487 12.305 1.00 58.16 189 TRP A O 1
ATOM 1389 N N . THR A 1 190 ? 9.349 19.810 11.309 1.00 55.44 190 THR A N 1
ATOM 1390 C CA . THR A 1 190 ? 10.000 20.230 12.565 1.00 55.44 190 THR A CA 1
ATOM 1391 C C . THR A 1 190 ? 9.288 21.380 13.286 1.00 55.44 190 THR A C 1
ATOM 1393 O O . THR A 1 190 ? 9.696 21.742 14.383 1.00 55.44 190 THR A O 1
ATOM 1396 N N . GLY A 1 191 ? 8.247 21.974 12.687 1.00 48.25 191 GLY A N 1
ATOM 1397 C CA . GLY A 1 191 ? 7.490 23.095 13.265 1.00 48.25 191 GLY A CA 1
ATOM 1398 C C . GLY A 1 191 ? 6.319 22.691 14.168 1.00 48.25 191 GLY A C 1
ATOM 1399 O O . GLY A 1 191 ? 5.800 23.524 14.906 1.00 48.25 191 GLY A O 1
ATOM 1400 N N . ALA A 1 192 ? 5.903 21.423 14.147 1.00 50.28 192 ALA A N 1
ATOM 1401 C CA . ALA A 1 192 ? 4.846 20.917 15.012 1.00 50.28 192 ALA A CA 1
ATOM 1402 C C . ALA A 1 192 ? 5.465 20.059 16.114 1.00 50.28 192 ALA A C 1
ATOM 1404 O O . ALA A 1 192 ? 5.478 18.839 16.011 1.00 50.28 192 ALA A O 1
ATOM 1405 N N . THR A 1 193 ? 5.984 20.695 17.163 1.00 47.62 193 THR A N 1
ATOM 1406 C CA . THR A 1 193 ? 6.201 20.041 18.460 1.00 47.62 193 THR A CA 1
ATOM 1407 C C . THR A 1 193 ? 4.830 19.929 19.131 1.00 47.62 193 THR A C 1
ATOM 1409 O O . THR A 1 193 ? 4.336 20.935 19.647 1.00 47.62 193 THR A O 1
ATOM 1412 N N . PRO A 1 194 ? 4.145 18.771 19.127 1.00 49.62 194 PRO A N 1
ATOM 1413 C CA . PRO A 1 194 ? 2.856 18.655 19.780 1.00 49.62 194 PRO A CA 1
ATOM 1414 C C . PRO A 1 194 ? 3.127 18.530 21.278 1.00 49.62 194 PRO A C 1
ATOM 1416 O O . PRO A 1 194 ? 3.661 17.529 21.750 1.00 49.62 194 PRO A O 1
ATOM 1419 N N . GLY A 1 195 ? 2.758 19.569 22.020 1.00 46.69 195 GLY A N 1
ATOM 1420 C CA . GLY A 1 195 ? 2.639 19.511 23.468 1.00 46.69 195 GLY A CA 1
ATOM 1421 C C . GLY A 1 195 ? 3.955 19.689 24.212 1.00 46.69 195 GLY A C 1
ATOM 1422 O O . GLY A 1 195 ? 4.502 18.746 24.786 1.00 46.69 195 GLY A O 1
ATOM 1423 N N . THR A 1 196 ? 4.361 20.947 24.373 1.00 44.44 196 THR A N 1
ATOM 1424 C CA . THR A 1 196 ? 4.866 21.393 25.672 1.00 44.44 196 THR A CA 1
ATOM 1425 C C . THR A 1 196 ? 3.829 20.948 26.697 1.00 44.44 196 THR A C 1
ATOM 1427 O O . THR A 1 196 ? 2.760 21.545 26.811 1.00 44.44 196 THR A O 1
ATOM 1430 N N . ARG A 1 197 ? 4.092 19.821 27.368 1.00 47.28 197 ARG A N 1
ATOM 1431 C CA . ARG A 1 197 ? 3.363 19.399 28.559 1.00 47.28 197 ARG A CA 1
ATOM 1432 C C . ARG A 1 197 ? 3.343 20.615 29.471 1.00 47.28 197 ARG A C 1
ATOM 1434 O O . ARG A 1 197 ? 4.368 20.957 30.056 1.00 47.28 197 ARG A O 1
ATOM 1441 N N . THR A 1 198 ? 2.197 21.278 29.568 1.00 52.19 198 THR A N 1
ATOM 1442 C CA . THR A 1 198 ? 1.887 22.160 30.680 1.00 52.19 198 THR A CA 1
ATOM 1443 C C . THR A 1 198 ? 2.053 21.285 31.907 1.00 52.19 198 THR A C 1
ATOM 1445 O O . THR A 1 198 ? 1.222 20.428 32.202 1.00 52.19 198 THR A O 1
ATOM 1448 N N . ALA A 1 199 ? 3.217 21.402 32.543 1.00 50.31 199 ALA A N 1
ATOM 1449 C CA . ALA A 1 199 ? 3.492 20.761 33.802 1.00 50.31 199 ALA A CA 1
ATOM 1450 C C . ALA A 1 199 ? 2.373 21.211 34.736 1.00 50.31 199 ALA A C 1
ATOM 1452 O O . ALA A 1 199 ? 2.282 22.389 35.084 1.00 50.31 199 ALA A O 1
ATOM 1453 N N . PHE A 1 200 ? 1.481 20.284 35.081 1.00 55.53 200 PHE A N 1
ATOM 1454 C CA . PHE A 1 200 ? 0.571 20.466 36.191 1.00 55.53 200 PHE A CA 1
ATOM 1455 C C . PHE A 1 200 ? 1.459 20.642 37.417 1.00 55.53 200 PHE A C 1
ATOM 1457 O O . PHE A 1 200 ? 1.975 19.677 37.978 1.00 55.53 200 PHE A O 1
ATOM 1464 N N . ARG A 1 201 ? 1.739 21.900 37.750 1.00 52.31 201 ARG A N 1
ATOM 1465 C CA . ARG A 1 201 ? 2.472 22.281 38.944 1.00 52.31 201 ARG A CA 1
ATOM 1466 C C . ARG A 1 201 ? 1.531 21.946 40.099 1.00 52.31 201 ARG A C 1
ATOM 1468 O O . ARG A 1 201 ? 0.486 22.594 40.201 1.00 52.31 201 ARG A O 1
ATOM 1475 N N . PRO A 1 202 ? 1.832 20.945 40.946 1.00 54.72 202 PRO A N 1
ATOM 1476 C CA . PRO A 1 202 ? 1.047 20.749 42.149 1.00 54.72 202 PRO A CA 1
ATOM 1477 C C . PRO A 1 202 ? 1.155 22.056 42.924 1.00 54.72 202 PRO A C 1
ATOM 1479 O O . PRO A 1 202 ? 2.259 22.560 43.143 1.00 54.72 202 PRO A O 1
ATOM 1482 N N . ARG A 1 203 ? 0.014 22.649 43.273 1.00 54.97 203 ARG A N 1
ATOM 1483 C CA . ARG A 1 203 ? -0.025 23.829 44.128 1.00 54.97 203 ARG A CA 1
ATOM 1484 C C . ARG A 1 203 ? 0.497 23.392 45.495 1.00 54.97 203 ARG A C 1
ATOM 1486 O O . ARG A 1 203 ? -0.270 22.916 46.323 1.00 54.97 203 ARG A O 1
ATOM 1493 N N . THR A 1 204 ? 1.809 23.487 45.704 1.00 54.53 204 THR A N 1
ATOM 1494 C CA . THR A 1 204 ? 2.427 23.380 47.024 1.00 54.53 204 THR A CA 1
ATOM 1495 C C . THR A 1 204 ? 1.748 24.421 47.896 1.00 54.53 204 THR A C 1
ATOM 1497 O O . THR A 1 204 ? 1.905 25.623 47.670 1.00 54.53 204 THR A O 1
ATOM 1500 N N . ALA A 1 205 ? 0.916 23.951 48.823 1.00 54.72 205 ALA A N 1
ATOM 1501 C CA . ALA A 1 205 ? 0.341 24.780 49.862 1.00 54.72 205 ALA A CA 1
ATOM 1502 C C . ALA A 1 205 ? 1.492 25.485 50.590 1.00 54.72 205 ALA A C 1
ATOM 1504 O O . ALA A 1 205 ? 2.463 24.846 50.998 1.00 54.72 205 ALA A O 1
ATOM 1505 N N . ALA A 1 206 ? 1.408 26.810 50.671 1.00 53.56 206 ALA A N 1
ATOM 1506 C CA . ALA A 1 206 ? 2.402 27.629 51.341 1.00 53.56 206 ALA A CA 1
ATOM 1507 C C . ALA A 1 206 ? 2.488 27.254 52.834 1.00 53.56 206 ALA A C 1
ATOM 1509 O O . ALA A 1 206 ? 1.447 27.066 53.470 1.00 53.56 206 ALA A O 1
ATOM 1510 N N . PRO A 1 207 ? 3.692 27.176 53.421 1.00 58.22 207 PRO A N 1
ATOM 1511 C CA . PRO A 1 207 ? 3.850 27.069 54.861 1.00 58.22 207 PRO A CA 1
ATOM 1512 C C . PRO A 1 207 ? 3.789 28.476 55.467 1.00 58.22 207 PRO A C 1
ATOM 1514 O O . PRO A 1 207 ? 4.613 29.331 55.152 1.00 58.22 207 PRO A O 1
ATOM 1517 N N . GLY A 1 208 ? 2.802 28.732 56.327 1.00 45.12 208 GLY A N 1
ATOM 1518 C CA . GLY A 1 208 ? 2.651 30.043 56.955 1.00 45.12 208 GLY A CA 1
ATOM 1519 C C . GLY A 1 208 ? 1.571 30.105 58.030 1.00 45.12 208 GLY A C 1
ATOM 1520 O O . GLY A 1 208 ? 0.476 30.580 57.773 1.00 45.12 208 GLY A O 1
ATOM 1521 N N . THR A 1 209 ? 1.932 29.659 59.238 1.00 48.75 209 THR A N 1
ATOM 1522 C CA . THR A 1 209 ? 1.565 30.259 60.540 1.00 48.75 209 THR A CA 1
ATOM 1523 C C . THR A 1 209 ? 0.104 30.665 60.802 1.00 48.75 209 THR A C 1
ATOM 1525 O O . THR A 1 209 ? -0.323 31.728 60.367 1.00 48.75 209 THR A O 1
ATOM 1528 N N . ARG A 1 210 ? -0.564 29.982 61.747 1.00 39.38 210 ARG A N 1
ATOM 1529 C CA . ARG A 1 210 ? -0.849 30.577 63.072 1.00 39.38 210 ARG A CA 1
ATOM 1530 C C . ARG A 1 210 ? -1.298 29.534 64.095 1.00 39.38 210 ARG A C 1
ATOM 1532 O O . ARG A 1 210 ? -2.015 28.589 63.797 1.00 39.38 210 ARG A O 1
ATOM 1539 N N . ALA A 1 211 ? -0.820 29.759 65.307 1.00 44.78 211 ALA A N 1
ATOM 1540 C CA . ALA A 1 211 ? -1.019 28.982 66.508 1.00 44.78 211 ALA A CA 1
ATOM 1541 C C . ALA A 1 211 ? -2.437 29.070 67.109 1.00 44.78 211 ALA A C 1
ATOM 1543 O O . ALA A 1 211 ? -3.163 30.036 66.889 1.00 44.78 211 ALA A O 1
ATOM 1544 N N . ALA A 1 212 ? -2.684 28.109 68.006 1.00 43.84 212 ALA A N 1
ATOM 1545 C CA . ALA A 1 212 ? -3.444 28.219 69.256 1.00 43.84 212 ALA A CA 1
ATOM 1546 C C . ALA A 1 212 ? -4.983 28.319 69.206 1.00 43.84 212 ALA A C 1
ATOM 1548 O O . ALA A 1 212 ? -5.547 29.391 69.017 1.00 43.84 212 ALA A O 1
ATOM 1549 N N . ARG A 1 213 ? -5.645 27.218 69.595 1.00 43.47 213 ARG A N 1
ATOM 1550 C CA . ARG A 1 213 ? -6.467 27.049 70.827 1.00 43.47 213 ARG A CA 1
ATOM 1551 C C . ARG A 1 213 ? -7.269 25.747 70.687 1.00 43.47 213 ARG A C 1
ATOM 1553 O O . ARG A 1 213 ? -8.003 25.579 69.731 1.00 43.47 213 ARG A O 1
ATOM 1560 N N . SER A 1 214 ? -6.944 24.710 71.455 1.00 44.78 214 SER A N 1
ATOM 1561 C CA . SER A 1 214 ? -7.431 24.389 72.810 1.00 44.78 214 SER A CA 1
ATOM 1562 C C . SER A 1 214 ? -8.855 23.824 72.856 1.00 44.78 214 SER A C 1
ATOM 1564 O O . SER A 1 214 ? -9.790 24.509 72.448 1.00 44.78 214 SER A O 1
ATOM 1566 N N . ARG A 1 215 ? -8.957 22.693 73.574 1.00 42.78 215 ARG A N 1
ATOM 1567 C CA . ARG A 1 215 ? -10.139 21.983 74.103 1.00 42.78 215 ARG A CA 1
ATOM 1568 C C . ARG A 1 215 ? -10.783 21.013 73.113 1.00 42.78 215 ARG A C 1
ATOM 1570 O O . ARG A 1 215 ? -10.931 21.334 71.950 1.00 42.78 215 ARG A O 1
ATOM 1577 N N . SER A 1 216 ? -11.268 19.840 73.493 1.00 38.25 216 SER A N 1
ATOM 1578 C CA . SE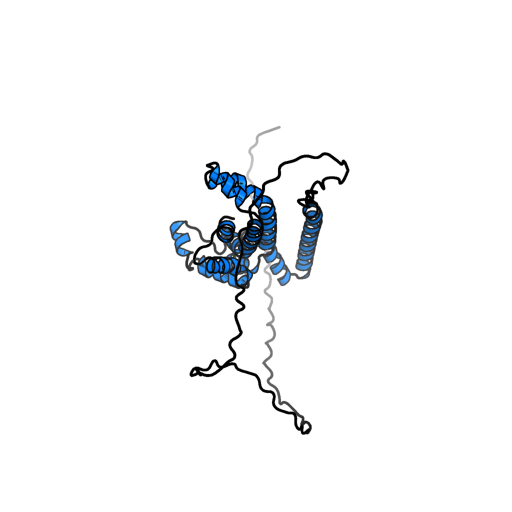R A 1 216 ? -11.222 19.025 74.713 1.00 38.25 216 SER A CA 1
ATOM 1579 C C . SER A 1 216 ? -12.207 17.900 74.405 1.00 38.25 216 SER A C 1
ATOM 1581 O O . SER A 1 216 ? -13.366 18.213 74.169 1.00 38.25 216 SER A O 1
ATOM 1583 N N . ALA A 1 217 ? -11.788 16.639 74.406 1.00 43.34 217 ALA A N 1
ATOM 1584 C CA . ALA A 1 217 ? -12.660 15.514 74.751 1.00 43.34 217 ALA A CA 1
ATOM 1585 C C . ALA A 1 217 ? -11.806 14.253 74.836 1.00 43.34 217 ALA A C 1
ATOM 1587 O O . ALA A 1 217 ? -11.395 13.672 73.834 1.00 43.34 217 ALA A O 1
ATOM 1588 N N . ALA A 1 218 ? -11.517 13.881 76.076 1.00 39.56 218 ALA A N 1
ATOM 1589 C CA . ALA A 1 218 ? -10.995 12.588 76.444 1.00 39.56 218 ALA A CA 1
ATOM 1590 C C . ALA A 1 218 ? -11.996 11.499 76.034 1.00 39.56 218 ALA A C 1
ATOM 1592 O O . ALA A 1 218 ? -13.166 11.562 76.407 1.00 39.56 218 ALA A O 1
ATOM 1593 N N . VAL A 1 219 ? -11.522 10.488 75.308 1.00 46.81 219 VAL A N 1
ATOM 1594 C CA . VAL A 1 219 ? -12.176 9.181 75.246 1.00 46.81 219 VAL A CA 1
ATOM 1595 C C . VAL A 1 219 ? -11.253 8.192 75.939 1.00 46.81 219 VAL A C 1
ATOM 1597 O O . VAL A 1 219 ? -10.126 7.930 75.524 1.00 46.81 219 VAL A O 1
ATOM 1600 N N . THR A 1 220 ? -11.750 7.732 77.077 1.00 40.62 220 THR A N 1
ATOM 1601 C CA . THR A 1 220 ? -11.117 6.836 78.034 1.00 40.62 220 THR A CA 1
ATOM 1602 C C . THR A 1 220 ? -11.335 5.393 77.580 1.00 40.62 220 THR A C 1
ATOM 1604 O O . THR A 1 220 ? -12.328 4.773 77.954 1.00 40.62 220 THR A O 1
ATOM 1607 N N . GLU A 1 221 ? -10.426 4.834 76.782 1.00 44.44 221 GLU A N 1
ATOM 1608 C CA . GLU A 1 221 ? -10.453 3.404 76.444 1.00 44.44 221 GLU A CA 1
ATOM 1609 C C . GLU A 1 221 ? -9.760 2.606 77.564 1.00 44.44 221 GLU A C 1
ATOM 1611 O O . GLU A 1 221 ? -8.557 2.724 77.819 1.00 44.44 221 GLU A O 1
ATOM 1616 N N . ARG A 1 222 ? -10.554 1.818 78.294 1.00 41.78 222 ARG A N 1
ATOM 1617 C CA . ARG A 1 222 ? -10.118 0.964 79.404 1.00 41.78 222 ARG A CA 1
ATOM 1618 C C . ARG A 1 222 ? -9.135 -0.111 78.934 1.00 41.78 222 ARG A C 1
ATOM 1620 O O . ARG A 1 222 ? -9.462 -0.957 78.110 1.00 41.78 222 ARG A O 1
ATOM 1627 N N . ARG A 1 223 ? -7.984 -0.173 79.608 1.00 41.16 223 ARG A N 1
ATOM 1628 C CA . ARG A 1 223 ? -7.102 -1.348 79.665 1.00 41.16 223 ARG A CA 1
ATOM 1629 C C . ARG A 1 223 ? -7.848 -2.587 80.183 1.00 41.16 223 ARG A C 1
ATOM 1631 O O . ARG A 1 223 ? -8.464 -2.536 81.249 1.00 41.16 223 ARG A O 1
ATOM 1638 N N . ARG A 1 224 ? -7.655 -3.724 79.510 1.00 42.59 224 ARG A N 1
ATOM 1639 C CA . ARG A 1 224 ? -7.704 -5.072 80.105 1.00 42.59 224 ARG A CA 1
ATOM 1640 C C . ARG A 1 224 ? -6.444 -5.865 79.707 1.00 42.59 224 ARG A C 1
ATOM 1642 O O . ARG A 1 224 ? -5.851 -5.552 78.677 1.00 42.59 224 ARG A O 1
ATOM 1649 N N . PRO A 1 225 ? -5.970 -6.787 80.565 1.00 47.72 225 PRO A N 1
ATOM 1650 C CA . PRO A 1 225 ? -4.571 -7.213 80.607 1.00 47.72 225 PRO A CA 1
ATOM 1651 C C . PRO A 1 225 ? -4.256 -8.354 79.627 1.00 47.72 225 PRO A C 1
ATOM 1653 O O . PRO A 1 225 ? -5.119 -9.170 79.315 1.00 47.72 225 PRO A O 1
ATOM 1656 N N . GLY A 1 226 ? -2.996 -8.418 79.177 1.00 44.75 226 GLY A N 1
ATOM 1657 C CA . GLY A 1 226 ? -2.454 -9.564 78.436 1.00 44.75 226 GLY A CA 1
ATOM 1658 C C . GLY A 1 226 ? -2.427 -10.843 79.283 1.00 44.75 226 GLY A C 1
ATOM 1659 O O . GLY A 1 226 ? -2.584 -10.778 80.505 1.00 44.75 226 GLY A O 1
ATOM 1660 N N . PRO A 1 227 ? -2.167 -12.007 78.661 1.00 46.25 227 PRO A N 1
ATOM 1661 C CA . PRO A 1 227 ? -0.775 -12.459 78.707 1.00 46.25 227 PRO A CA 1
ATOM 1662 C C . PRO A 1 227 ? -0.301 -13.314 77.508 1.00 46.25 227 PRO A C 1
ATOM 1664 O O . PRO A 1 227 ? -1.085 -13.827 76.719 1.00 46.25 227 PRO A O 1
ATOM 1667 N N . ARG A 1 228 ? 1.021 -13.547 77.520 1.00 43.34 228 ARG A N 1
ATOM 1668 C CA . ARG A 1 228 ? 1.796 -14.641 76.897 1.00 43.34 228 ARG A CA 1
ATOM 1669 C C . ARG A 1 228 ? 2.295 -14.460 75.459 1.00 43.34 228 ARG A C 1
ATOM 1671 O O . ARG A 1 228 ? 1.678 -14.839 74.474 1.00 43.34 228 ARG A O 1
ATOM 1678 N N . PHE A 1 229 ? 3.539 -13.980 75.427 1.00 45.75 229 PHE A N 1
ATOM 1679 C CA . PHE A 1 229 ? 4.561 -14.260 74.424 1.00 45.75 229 PHE A CA 1
ATOM 1680 C C . PHE A 1 229 ? 4.564 -15.731 73.987 1.00 45.75 229 PHE A C 1
ATOM 1682 O O . PHE A 1 229 ? 4.666 -16.630 74.823 1.00 45.75 229 PHE A O 1
ATOM 1689 N N . TRP A 1 230 ? 4.572 -15.953 72.674 1.00 36.81 230 TRP A N 1
ATOM 1690 C CA . TRP A 1 230 ? 5.000 -17.209 72.073 1.00 36.81 230 TRP A CA 1
ATOM 1691 C C . TRP A 1 230 ? 5.994 -16.900 70.950 1.00 36.81 230 TRP A C 1
ATOM 1693 O O . TRP A 1 230 ? 5.664 -16.232 69.972 1.00 36.81 230 TRP A O 1
ATOM 1703 N N . VAL A 1 231 ? 7.241 -17.330 71.149 1.00 56.44 231 VAL A N 1
ATOM 1704 C CA . VAL A 1 231 ? 8.346 -17.244 70.187 1.00 56.44 231 VAL A CA 1
ATOM 1705 C C . VAL A 1 231 ? 8.456 -18.612 69.512 1.00 56.44 231 VAL A C 1
ATOM 1707 O O . VAL A 1 231 ? 8.654 -19.596 70.228 1.00 56.44 231 VAL A O 1
ATOM 1710 N N . PRO A 1 232 ? 8.362 -18.733 68.178 1.00 46.22 232 PRO A N 1
ATOM 1711 C CA . PRO A 1 232 ? 8.595 -20.016 67.537 1.00 46.22 232 PRO A CA 1
ATOM 1712 C C . PRO A 1 232 ? 10.103 -20.281 67.417 1.00 46.22 232 PRO A C 1
ATOM 1714 O O . PRO A 1 232 ? 10.856 -19.519 66.806 1.00 46.22 232 PRO A O 1
ATOM 1717 N N . ALA A 1 233 ? 10.534 -21.388 68.021 1.00 46.16 233 ALA A N 1
ATOM 1718 C CA . ALA A 1 233 ? 11.869 -21.952 67.885 1.00 46.16 233 ALA A CA 1
ATOM 1719 C C . ALA A 1 233 ? 12.100 -22.507 66.466 1.00 46.16 233 ALA A C 1
ATOM 1721 O O . ALA A 1 233 ? 11.204 -23.079 65.845 1.00 46.16 233 ALA A O 1
ATOM 1722 N N . LYS A 1 234 ? 13.333 -22.366 65.964 1.00 45.69 234 LYS A N 1
ATOM 1723 C CA . LYS A 1 234 ? 13.803 -22.996 64.720 1.00 45.69 234 LYS A CA 1
ATOM 1724 C C . LYS A 1 234 ? 13.862 -24.523 64.882 1.00 45.69 234 LYS A C 1
ATOM 1726 O O . LYS A 1 234 ? 14.499 -24.971 65.834 1.00 45.69 234 LYS A O 1
ATOM 1731 N N . PRO A 1 235 ? 13.376 -25.329 63.924 1.00 47.81 235 PRO A N 1
ATOM 1732 C CA . PRO A 1 235 ? 13.769 -26.729 63.833 1.00 47.81 235 PRO A CA 1
ATOM 1733 C C . PRO A 1 235 ? 15.012 -26.868 62.945 1.00 47.81 235 PRO A C 1
ATOM 1735 O O . PRO A 1 235 ? 15.025 -26.443 61.787 1.00 47.81 235 PRO A O 1
ATOM 1738 N N . ASN A 1 236 ? 16.065 -27.465 63.507 1.00 39.12 236 ASN A N 1
ATOM 1739 C CA . ASN A 1 236 ? 17.223 -27.948 62.764 1.00 39.12 236 ASN A CA 1
ATOM 1740 C C . ASN A 1 236 ? 16.943 -29.352 62.193 1.00 39.12 236 ASN A C 1
ATOM 1742 O O . ASN A 1 236 ? 16.105 -30.098 62.690 1.00 39.12 236 ASN A O 1
ATOM 1746 N N . LYS A 1 237 ? 17.663 -29.657 61.117 1.00 42.78 237 LYS A N 1
ATOM 1747 C CA . LYS A 1 237 ? 17.533 -30.774 60.176 1.00 42.78 237 LYS A CA 1
ATOM 1748 C C . LYS A 1 237 ? 17.697 -32.163 60.810 1.00 42.78 237 LYS A C 1
ATOM 1750 O O . LYS A 1 237 ? 18.649 -32.358 61.556 1.00 42.78 237 LYS A O 1
ATOM 1755 N N . ALA A 1 238 ? 16.935 -33.149 60.324 1.00 33.78 238 ALA A N 1
ATOM 1756 C CA . ALA A 1 238 ? 17.450 -34.496 60.048 1.00 33.78 238 ALA A CA 1
ATOM 1757 C C . ALA A 1 238 ? 16.529 -35.299 59.102 1.00 33.78 238 ALA A C 1
ATOM 1759 O O . ALA A 1 238 ? 15.332 -35.403 59.328 1.00 33.78 238 ALA A O 1
ATOM 1760 N N . ALA A 1 239 ? 17.164 -35.873 58.074 1.00 41.78 239 ALA A N 1
ATOM 1761 C CA . ALA A 1 239 ? 16.850 -37.121 57.371 1.00 41.78 239 ALA A CA 1
ATOM 1762 C C . ALA A 1 239 ? 15.442 -37.353 56.784 1.00 41.78 239 ALA A C 1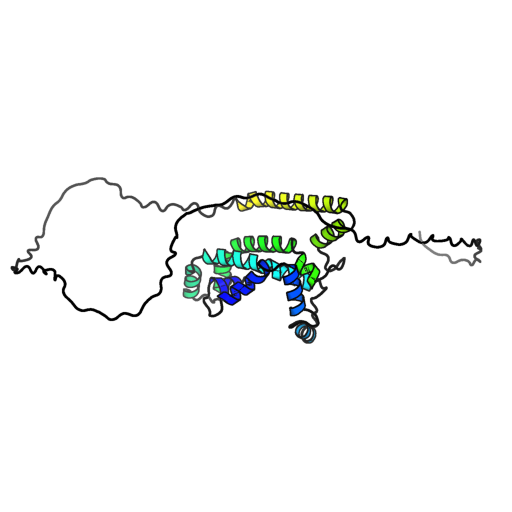
ATOM 1764 O O . ALA A 1 239 ? 14.530 -37.791 57.472 1.00 41.78 239 ALA A O 1
ATOM 1765 N N . THR A 1 240 ? 15.328 -37.256 55.455 1.00 36.22 240 THR A N 1
ATOM 1766 C CA . THR A 1 240 ? 15.016 -38.410 54.576 1.00 36.22 240 THR A CA 1
ATOM 1767 C C . THR A 1 240 ? 15.084 -37.995 53.099 1.00 36.22 240 THR A C 1
ATOM 1769 O O . THR A 1 240 ? 14.607 -36.938 52.695 1.00 36.22 240 THR A O 1
ATOM 1772 N N . SER A 1 241 ? 15.783 -38.811 52.310 1.00 38.00 241 SER A N 1
ATOM 1773 C CA . SER A 1 241 ? 16.098 -38.625 50.888 1.00 38.00 241 SER A CA 1
ATOM 1774 C C . SER A 1 241 ? 14.865 -38.657 49.978 1.00 38.00 241 SER A C 1
ATOM 1776 O O . SER A 1 241 ? 13.947 -39.429 50.249 1.00 38.00 241 SER A O 1
ATOM 1778 N N . PRO A 1 242 ? 14.917 -38.001 48.802 1.00 43.31 242 PRO A N 1
ATOM 1779 C CA . PRO A 1 242 ? 14.174 -38.483 47.652 1.00 43.31 242 PRO A CA 1
ATOM 1780 C C . PRO A 1 242 ? 15.094 -38.932 46.512 1.00 43.31 242 PRO A C 1
ATOM 1782 O O . PRO A 1 242 ? 16.091 -38.304 46.150 1.00 43.31 242 PRO A O 1
ATOM 1785 N N . VAL A 1 243 ? 14.681 -40.067 45.961 1.00 38.94 243 VAL A N 1
ATOM 1786 C CA . VAL A 1 243 ? 15.107 -40.714 44.724 1.00 38.94 243 VAL A CA 1
ATOM 1787 C C . VAL A 1 243 ? 15.079 -39.728 43.551 1.00 38.94 243 VAL A C 1
ATOM 1789 O O . VAL A 1 243 ? 14.161 -38.923 43.404 1.00 38.94 243 VAL A O 1
ATOM 1792 N N . GLY A 1 244 ? 16.122 -39.785 42.722 1.00 36.28 244 GLY A N 1
ATOM 1793 C CA . GLY A 1 244 ? 16.346 -38.864 41.616 1.00 36.28 244 GLY A CA 1
ATOM 1794 C C . GLY A 1 244 ? 15.699 -39.265 40.292 1.00 36.28 244 GLY A C 1
ATOM 1795 O O . GLY A 1 244 ? 15.578 -40.441 39.972 1.00 36.28 244 GLY A O 1
ATOM 1796 N N . VAL A 1 245 ? 15.432 -38.255 39.459 1.00 38.34 245 VAL A N 1
ATOM 1797 C CA . VAL A 1 245 ? 15.451 -38.358 37.992 1.00 38.34 245 VAL A CA 1
ATOM 1798 C C . VAL A 1 245 ? 16.175 -37.126 37.433 1.00 38.34 245 VAL A C 1
ATOM 1800 O O . VAL A 1 245 ? 15.911 -35.980 37.796 1.00 38.34 245 VAL A O 1
ATOM 1803 N N . LYS A 1 246 ? 17.178 -37.404 36.596 1.00 35.69 246 LYS A N 1
ATOM 1804 C CA . LYS A 1 246 ? 18.271 -36.524 36.161 1.00 35.69 246 LYS A CA 1
ATOM 1805 C C . LYS A 1 246 ? 17.823 -35.478 35.127 1.00 35.69 246 LYS A C 1
ATOM 1807 O O . LYS A 1 246 ? 17.418 -35.831 34.025 1.00 35.69 246 LYS A O 1
ATOM 1812 N N . LYS A 1 247 ? 18.050 -34.187 35.409 1.00 37.09 247 LYS A N 1
ATOM 1813 C CA . LYS A 1 247 ? 18.133 -33.117 34.391 1.00 37.09 247 LYS A CA 1
ATOM 1814 C C . LYS A 1 247 ? 19.572 -33.017 33.867 1.00 37.09 247 LYS A C 1
ATOM 1816 O O . LYS A 1 247 ? 20.473 -32.590 34.586 1.00 37.09 247 LYS A O 1
ATOM 1821 N N . ARG A 1 248 ? 19.788 -33.386 32.600 1.00 36.31 248 ARG A N 1
ATOM 1822 C CA . ARG A 1 248 ? 21.046 -33.184 31.856 1.00 36.31 248 ARG A CA 1
ATOM 1823 C C . ARG A 1 248 ? 21.281 -31.681 31.634 1.00 36.31 248 ARG A C 1
ATOM 1825 O O . ARG A 1 248 ? 20.619 -31.067 30.804 1.00 36.31 248 ARG A O 1
ATOM 1832 N N . ARG A 1 249 ? 22.250 -31.093 32.341 1.00 37.41 249 ARG A N 1
ATOM 1833 C CA . ARG A 1 249 ? 22.903 -29.832 31.952 1.00 37.41 249 ARG A CA 1
ATOM 1834 C C . ARG A 1 249 ? 24.217 -30.178 31.248 1.00 37.41 249 ARG A C 1
ATOM 1836 O O . ARG A 1 249 ? 25.084 -30.796 31.855 1.00 37.41 249 ARG A O 1
ATOM 1843 N N . LYS A 1 250 ? 24.360 -29.796 29.974 1.00 36.03 250 LYS A N 1
ATOM 1844 C CA . LYS A 1 250 ? 25.652 -29.793 29.268 1.00 36.03 250 LYS A CA 1
ATOM 1845 C C . LYS A 1 250 ? 26.497 -28.657 29.850 1.00 36.03 250 LYS A C 1
ATOM 1847 O O . LYS A 1 250 ? 26.158 -27.491 29.666 1.00 36.03 250 LYS A O 1
ATOM 1852 N N . ARG A 1 251 ? 27.568 -29.006 30.562 1.00 33.38 251 ARG A N 1
ATOM 1853 C CA . ARG A 1 251 ? 28.644 -28.091 30.951 1.00 33.38 251 ARG A CA 1
ATOM 1854 C C . ARG A 1 251 ? 29.845 -28.400 30.065 1.00 33.38 251 ARG A C 1
ATOM 1856 O O . ARG A 1 251 ? 30.218 -29.556 29.915 1.00 33.38 251 ARG A O 1
ATOM 1863 N N . VAL A 1 252 ? 30.362 -27.347 29.449 1.00 40.47 252 VAL A N 1
ATOM 1864 C CA . VAL A 1 252 ? 31.598 -27.308 28.669 1.00 40.47 252 VAL A CA 1
ATOM 1865 C C . VAL A 1 252 ? 32.768 -27.541 29.623 1.00 40.47 252 VAL A C 1
ATOM 1867 O O . VAL A 1 252 ? 32.889 -26.831 30.623 1.00 40.47 252 VAL A O 1
ATOM 1870 N N . GLU A 1 253 ? 33.603 -28.528 29.320 1.00 38.16 253 GLU A N 1
ATOM 1871 C CA . GLU A 1 253 ? 34.834 -28.823 30.049 1.00 38.16 253 GLU A CA 1
ATOM 1872 C C . GLU A 1 253 ? 36.032 -28.449 29.170 1.00 38.16 253 GLU A C 1
ATOM 1874 O O . GLU A 1 253 ? 36.114 -28.832 28.003 1.00 38.16 253 GLU A O 1
ATOM 1879 N N . ARG A 1 254 ? 36.907 -27.608 29.728 1.00 36.00 254 ARG A N 1
ATOM 1880 C CA . ARG A 1 254 ? 38.195 -27.207 29.154 1.00 36.00 254 ARG A CA 1
ATOM 1881 C C . ARG A 1 254 ? 39.219 -28.308 29.437 1.00 36.00 254 ARG A C 1
ATOM 1883 O O . ARG A 1 254 ? 39.314 -28.748 30.577 1.00 36.00 254 ARG A O 1
ATOM 1890 N N . ALA A 1 255 ? 40.014 -28.664 28.433 1.00 41.66 255 ALA A N 1
ATOM 1891 C CA . ALA A 1 255 ? 41.195 -29.524 28.545 1.00 41.66 255 ALA A CA 1
ATOM 1892 C C . ALA A 1 255 ? 42.499 -28.691 28.376 1.00 41.66 255 ALA A C 1
ATOM 1894 O O . ALA A 1 255 ? 42.424 -27.575 27.851 1.00 41.66 255 ALA A O 1
ATOM 1895 N N . PRO A 1 256 ? 43.663 -29.173 28.865 1.00 50.59 256 PRO A N 1
ATOM 1896 C CA . PRO A 1 256 ? 44.858 -28.368 29.174 1.00 50.59 256 PRO A CA 1
ATOM 1897 C C . PRO A 1 256 ? 45.819 -28.167 27.976 1.00 50.59 256 PRO A C 1
ATOM 1899 O O . PRO A 1 256 ? 45.648 -28.818 26.946 1.00 50.59 256 PRO A O 1
ATOM 1902 N N . PRO A 1 257 ? 46.835 -27.277 28.080 1.00 47.72 257 PRO A N 1
ATOM 1903 C CA . PRO A 1 257 ? 47.704 -26.920 26.961 1.00 47.72 257 PRO A CA 1
ATOM 1904 C C . PRO A 1 257 ? 48.941 -27.826 26.874 1.00 47.72 257 PRO A C 1
ATOM 1906 O O . PRO A 1 257 ? 49.538 -28.175 27.891 1.00 47.72 257 PRO A O 1
ATOM 1909 N N . GLY A 1 258 ? 49.387 -28.147 25.656 1.00 35.28 258 GLY A N 1
ATOM 1910 C CA . GLY A 1 258 ? 50.669 -28.827 25.477 1.00 35.28 258 GLY A CA 1
ATOM 1911 C C . GLY A 1 258 ? 51.043 -29.194 24.042 1.00 35.28 258 GLY A C 1
ATOM 1912 O O . GLY A 1 258 ? 50.573 -30.197 23.525 1.00 35.28 258 GLY A O 1
ATOM 1913 N N . LYS A 1 259 ? 52.017 -28.436 23.518 1.00 35.38 259 LYS A N 1
ATOM 1914 C CA . LYS A 1 259 ? 53.035 -28.782 22.501 1.00 35.38 259 LYS A CA 1
ATOM 1915 C C . LYS A 1 259 ? 52.646 -28.748 21.012 1.00 35.38 259 LYS A C 1
ATOM 1917 O O . LYS A 1 259 ? 52.048 -29.657 20.454 1.00 35.38 259 LYS A O 1
ATOM 1922 N N . VAL A 1 260 ? 53.138 -27.685 20.376 1.00 46.28 260 VAL A N 1
ATOM 1923 C CA . VAL A 1 260 ? 53.360 -27.509 18.934 1.00 46.28 260 VAL A CA 1
ATOM 1924 C C . VAL A 1 260 ? 54.585 -28.327 18.503 1.00 46.28 260 VAL A C 1
ATOM 1926 O O . VAL A 1 260 ? 55.575 -28.338 19.239 1.00 46.28 260 VAL A O 1
ATOM 1929 N N . PRO A 1 261 ? 54.590 -28.891 17.285 1.00 44.41 261 PRO A N 1
ATOM 1930 C CA . PRO A 1 261 ? 55.815 -28.923 16.504 1.00 44.41 261 PRO A CA 1
ATOM 1931 C C . PRO A 1 261 ? 55.649 -28.192 15.168 1.00 44.41 261 PRO A C 1
ATOM 1933 O O . PRO A 1 261 ? 54.659 -28.332 14.454 1.00 44.41 261 PRO A O 1
ATOM 1936 N N . ALA A 1 262 ? 56.666 -27.393 14.863 1.00 40.16 262 ALA A N 1
ATOM 1937 C CA . ALA A 1 262 ? 56.901 -26.766 13.578 1.00 40.16 262 ALA A CA 1
ATOM 1938 C C . ALA A 1 262 ? 57.506 -27.775 12.586 1.00 40.16 262 ALA A C 1
ATOM 1940 O O . ALA A 1 262 ? 58.344 -28.589 12.970 1.00 40.16 262 ALA A O 1
ATOM 1941 N N . SER A 1 263 ? 57.138 -27.683 11.306 1.00 37.53 263 SER A N 1
ATOM 1942 C CA . SER A 1 263 ? 58.044 -27.913 10.165 1.00 37.53 263 SER A CA 1
ATOM 1943 C C . SER A 1 263 ? 57.376 -27.506 8.843 1.00 37.53 263 SER A C 1
ATOM 1945 O O . SER A 1 263 ? 56.466 -28.160 8.357 1.00 37.53 263 SER A O 1
ATOM 1947 N N . SER A 1 264 ? 57.832 -26.347 8.361 1.00 39.72 264 SER A N 1
ATOM 1948 C CA . SER A 1 264 ? 58.134 -25.857 7.004 1.00 39.72 264 SER A CA 1
ATOM 1949 C C . SER A 1 264 ? 57.511 -26.416 5.701 1.00 39.72 264 SER A C 1
ATOM 1951 O O . SER A 1 264 ? 57.079 -27.560 5.625 1.00 39.72 264 SER A O 1
ATOM 1953 N N . PRO A 1 265 ? 57.516 -25.579 4.633 1.00 49.34 265 PRO A N 1
ATOM 1954 C CA . PRO A 1 265 ? 56.657 -25.690 3.458 1.00 49.34 265 PRO A CA 1
ATOM 1955 C C . PRO A 1 265 ? 57.354 -26.346 2.256 1.00 49.34 265 PRO A C 1
ATOM 1957 O O . PRO A 1 265 ? 58.574 -26.281 2.120 1.00 49.34 265 PRO A O 1
ATOM 1960 N N . ALA A 1 266 ? 56.565 -26.899 1.332 1.00 36.72 266 ALA A N 1
ATOM 1961 C CA . ALA A 1 266 ? 57.039 -27.338 0.024 1.00 36.72 266 ALA A CA 1
ATOM 1962 C C . ALA A 1 266 ? 56.171 -26.753 -1.099 1.00 36.72 266 ALA A C 1
ATOM 1964 O O . ALA A 1 266 ? 54.948 -26.665 -1.015 1.00 36.72 266 ALA A O 1
ATOM 1965 N N . SER A 1 267 ? 56.884 -26.307 -2.120 1.00 37.22 267 SER A N 1
ATOM 1966 C CA . SER A 1 267 ? 56.520 -25.476 -3.258 1.00 37.22 267 SER A CA 1
ATOM 1967 C C . SER A 1 267 ? 56.193 -26.273 -4.533 1.00 37.22 267 SER A C 1
ATOM 1969 O O . SER A 1 267 ? 56.773 -27.337 -4.743 1.00 37.22 267 SER A O 1
ATOM 1971 N N . SER A 1 268 ? 55.426 -25.626 -5.431 1.00 43.69 268 SER A N 1
ATOM 1972 C CA . SER A 1 268 ? 55.416 -25.772 -6.914 1.00 43.69 268 SER A CA 1
ATOM 1973 C C . SER A 1 268 ? 54.476 -26.829 -7.547 1.00 43.69 268 SER A C 1
ATOM 1975 O O . SER A 1 268 ? 54.151 -27.817 -6.900 1.00 43.69 268 SER A O 1
ATOM 1977 N N . PRO A 1 269 ? 54.154 -26.739 -8.863 1.00 53.22 269 PRO A N 1
ATOM 1978 C CA . PRO A 1 269 ? 53.437 -25.680 -9.613 1.00 53.22 269 PRO A CA 1
ATOM 1979 C C . PRO A 1 269 ? 52.291 -26.278 -10.508 1.00 53.22 269 PRO A C 1
ATOM 1981 O O . PRO A 1 269 ? 52.085 -27.491 -10.477 1.00 53.22 269 PRO A O 1
ATOM 1984 N N . PRO A 1 270 ? 51.522 -25.501 -11.317 1.00 51.75 270 PRO A N 1
ATOM 1985 C CA . PRO A 1 270 ? 50.407 -26.042 -12.118 1.00 51.75 270 PRO A CA 1
ATOM 1986 C C . PRO A 1 270 ? 50.810 -26.398 -13.568 1.00 51.75 270 PRO A C 1
ATOM 1988 O O . PRO A 1 270 ? 51.706 -25.750 -14.115 1.00 51.75 270 PRO A O 1
ATOM 1991 N N . PRO A 1 271 ? 50.105 -27.321 -14.259 1.00 49.97 271 PRO A N 1
ATOM 1992 C CA . PRO A 1 271 ? 50.219 -27.467 -15.706 1.00 49.97 271 PRO A CA 1
ATOM 1993 C C . PRO A 1 271 ? 49.006 -26.884 -16.459 1.00 49.97 271 PRO A C 1
ATOM 1995 O O . PRO A 1 271 ? 47.862 -27.264 -16.237 1.00 49.97 271 PRO A O 1
ATOM 1998 N N . GLY A 1 272 ? 49.298 -25.971 -17.390 1.00 36.19 272 GLY A N 1
ATOM 1999 C CA . GLY A 1 272 ? 48.982 -26.150 -18.814 1.00 36.19 272 GLY A CA 1
ATOM 2000 C C . GLY A 1 272 ? 47.526 -26.148 -19.309 1.00 36.19 272 GLY A C 1
ATOM 2001 O O . GLY A 1 272 ? 46.865 -27.174 -19.339 1.00 36.19 272 GLY A O 1
ATOM 2002 N N . SER A 1 273 ? 47.153 -25.017 -19.920 1.00 35.38 273 SER A N 1
ATOM 2003 C CA . SER A 1 273 ? 46.606 -24.907 -21.290 1.00 35.38 273 SER A CA 1
ATOM 2004 C C . SER A 1 273 ? 45.350 -25.695 -21.713 1.00 35.38 273 SER A C 1
ATOM 2006 O O . SER A 1 273 ? 45.431 -26.860 -22.087 1.00 35.38 273 SER A O 1
ATOM 2008 N N . ALA A 1 274 ? 44.253 -24.963 -21.946 1.00 41.56 274 ALA A N 1
ATOM 2009 C CA . ALA A 1 274 ? 43.334 -25.251 -23.051 1.00 41.56 274 ALA A CA 1
ATOM 2010 C C . ALA A 1 274 ? 42.854 -23.936 -23.693 1.00 41.56 274 ALA A C 1
ATOM 2012 O O . ALA A 1 274 ? 42.071 -23.178 -23.123 1.00 41.56 274 ALA A O 1
ATOM 2013 N N . LYS A 1 275 ? 43.392 -23.652 -24.885 1.00 44.62 275 LYS A N 1
ATOM 2014 C CA . LYS A 1 275 ? 42.955 -22.591 -25.801 1.00 44.62 275 LYS A CA 1
ATOM 2015 C C . LYS A 1 275 ? 41.534 -22.906 -26.284 1.00 44.62 275 LYS A C 1
ATOM 2017 O O . LYS A 1 275 ? 41.339 -23.919 -26.948 1.00 44.62 275 LYS A O 1
ATOM 2022 N N . GLY A 1 276 ? 40.572 -22.029 -26.009 1.00 43.53 276 GLY A N 1
ATOM 2023 C CA . GLY A 1 276 ? 39.288 -22.015 -26.718 1.00 43.53 276 GLY A CA 1
ATOM 2024 C C . GLY A 1 276 ? 39.452 -21.450 -28.142 1.00 43.53 276 GLY A C 1
ATOM 2025 O O . GLY A 1 276 ? 40.316 -20.591 -28.351 1.00 43.53 276 GLY A O 1
ATOM 2026 N N . PRO A 1 277 ? 38.683 -21.927 -29.138 1.00 57.25 277 PRO A N 1
ATOM 2027 C CA . PRO A 1 277 ? 38.823 -21.499 -30.528 1.00 57.25 277 PRO A CA 1
ATOM 2028 C C . PRO A 1 277 ? 38.364 -20.044 -30.731 1.00 57.25 277 PRO A C 1
ATOM 2030 O O . PRO A 1 277 ? 37.373 -19.598 -30.157 1.00 57.25 277 PRO A O 1
ATOM 2033 N N . ARG A 1 278 ? 39.115 -19.302 -31.558 1.00 57.62 278 ARG A N 1
ATOM 2034 C CA . ARG A 1 278 ? 38.821 -17.918 -31.971 1.00 57.62 278 ARG A CA 1
ATOM 2035 C C . ARG A 1 278 ? 37.530 -17.844 -32.809 1.00 57.62 278 ARG A C 1
ATOM 2037 O O . ARG A 1 278 ? 37.281 -18.768 -33.583 1.00 57.62 278 ARG A O 1
ATOM 2044 N N . PRO A 1 279 ? 36.764 -16.740 -32.735 1.00 66.38 279 PRO A N 1
ATOM 2045 C CA . PRO A 1 279 ? 35.640 -16.500 -33.638 1.00 66.38 279 PRO A CA 1
ATOM 2046 C C . PRO A 1 279 ? 36.116 -16.191 -35.077 1.00 66.38 279 PRO A C 1
ATOM 2048 O O . PRO A 1 279 ? 37.205 -15.631 -35.247 1.00 66.38 279 PRO A O 1
ATOM 2051 N N . PRO A 1 280 ? 35.328 -16.540 -36.114 1.00 69.62 280 PRO A N 1
ATOM 2052 C CA . PRO A 1 280 ? 35.657 -16.242 -37.510 1.00 69.62 280 PRO A CA 1
ATOM 2053 C C . PRO A 1 280 ? 35.528 -14.737 -37.834 1.00 69.62 280 PRO A C 1
ATOM 2055 O O . PRO A 1 280 ? 34.734 -14.042 -37.194 1.00 69.62 280 PRO A O 1
ATOM 2058 N N . PRO A 1 281 ? 36.286 -14.214 -38.821 1.00 68.81 281 PRO A N 1
ATOM 2059 C CA . PRO A 1 281 ? 36.199 -12.814 -39.242 1.00 68.81 281 PRO A CA 1
ATOM 2060 C C . PRO A 1 281 ? 34.881 -12.513 -39.986 1.00 68.81 281 PRO A C 1
ATOM 2062 O O . PRO A 1 281 ? 34.331 -13.406 -40.636 1.00 68.81 281 PRO A O 1
ATOM 2065 N N . PRO A 1 282 ? 34.369 -11.268 -39.928 1.00 59.06 282 PRO A N 1
ATOM 2066 C CA . PRO A 1 282 ? 33.134 -10.892 -40.607 1.00 59.06 282 PRO A CA 1
ATOM 2067 C C . PRO A 1 282 ? 33.299 -10.900 -42.132 1.00 59.06 282 PRO A C 1
ATOM 2069 O O . PRO A 1 282 ? 34.270 -10.372 -42.676 1.00 59.06 282 PRO A O 1
ATOM 2072 N N . ALA A 1 283 ? 32.314 -11.494 -42.807 1.00 48.28 283 ALA A N 1
ATOM 2073 C CA . ALA A 1 283 ? 32.189 -11.505 -44.254 1.00 48.28 283 ALA A CA 1
ATOM 2074 C C . ALA A 1 283 ? 32.022 -10.080 -44.804 1.00 48.28 283 ALA A C 1
ATOM 2076 O O . ALA A 1 283 ? 31.189 -9.299 -44.343 1.00 48.28 283 ALA A O 1
ATOM 2077 N N . THR A 1 284 ? 32.819 -9.770 -45.819 1.00 40.88 284 THR A N 1
ATOM 2078 C CA . THR A 1 284 ? 32.715 -8.604 -46.690 1.00 40.88 284 THR A CA 1
ATOM 2079 C C . THR A 1 284 ? 31.332 -8.547 -47.340 1.00 40.88 284 THR A C 1
ATOM 2081 O O . THR A 1 284 ? 31.000 -9.362 -48.198 1.00 40.88 284 THR A O 1
ATOM 2084 N N . ALA A 1 285 ? 30.521 -7.565 -46.943 1.00 42.72 285 ALA A N 1
ATOM 2085 C CA . ALA A 1 285 ? 29.291 -7.224 -47.642 1.00 42.72 285 ALA A CA 1
ATOM 2086 C C . ALA A 1 285 ? 29.642 -6.470 -48.932 1.00 42.72 285 ALA A C 1
ATOM 2088 O O . ALA A 1 285 ? 30.079 -5.319 -48.920 1.00 42.72 285 ALA A O 1
ATOM 2089 N N . SER A 1 286 ? 29.476 -7.168 -50.047 1.00 40.19 286 SER A N 1
ATOM 2090 C CA . SER A 1 286 ? 29.465 -6.641 -51.401 1.00 40.19 286 SER A CA 1
ATOM 2091 C C . SER A 1 286 ? 28.301 -5.664 -51.601 1.00 40.19 286 SER A C 1
ATOM 2093 O O . SER A 1 286 ? 27.164 -5.909 -51.201 1.00 40.19 286 SER A O 1
ATOM 2095 N N . HIS A 1 287 ? 28.612 -4.545 -52.256 1.00 46.31 287 HIS A N 1
ATOM 2096 C CA . HIS A 1 287 ? 27.666 -3.604 -52.852 1.00 46.31 287 HIS A CA 1
ATOM 2097 C C . HIS A 1 287 ? 26.544 -4.304 -53.633 1.00 46.31 287 HIS A C 1
ATOM 2099 O O . HIS A 1 287 ? 26.820 -5.226 -54.403 1.00 46.31 287 HIS A O 1
ATOM 2105 N N . PRO A 1 288 ? 25.336 -3.720 -53.622 1.00 53.19 288 PRO A N 1
ATOM 2106 C CA . PRO A 1 288 ? 24.554 -3.654 -54.844 1.00 53.19 288 PRO A CA 1
ATOM 2107 C C . PRO A 1 288 ? 24.348 -2.210 -55.309 1.00 53.19 288 PRO A C 1
ATOM 2109 O O . PRO A 1 288 ? 24.094 -1.280 -54.542 1.00 53.19 288 PRO A O 1
ATOM 2112 N N . ALA A 1 289 ? 24.520 -2.066 -56.617 1.00 40.31 289 ALA A N 1
ATOM 2113 C CA . ALA A 1 289 ? 24.440 -0.856 -57.404 1.00 40.31 289 ALA A CA 1
ATOM 2114 C C . ALA A 1 289 ? 23.032 -0.238 -57.434 1.00 40.31 289 ALA A C 1
ATOM 2116 O O . ALA A 1 289 ? 22.012 -0.924 -57.392 1.00 40.31 289 ALA A O 1
ATOM 2117 N N . ARG A 1 290 ? 23.009 1.090 -57.593 1.00 45.03 290 ARG A N 1
ATOM 2118 C CA . ARG A 1 290 ? 21.855 1.870 -58.059 1.00 45.03 290 ARG A CA 1
ATOM 2119 C C . ARG A 1 290 ? 21.377 1.382 -59.432 1.00 45.03 290 ARG A C 1
ATOM 2121 O O . ARG A 1 290 ? 22.216 1.100 -60.285 1.00 45.03 290 ARG A O 1
ATOM 2128 N N . PRO A 1 291 ? 20.077 1.538 -59.718 1.00 52.31 291 PRO A N 1
ATOM 2129 C CA . PRO A 1 291 ? 19.635 1.921 -61.051 1.00 52.31 291 PRO A CA 1
ATOM 2130 C C . PRO A 1 291 ? 19.042 3.334 -61.052 1.00 52.31 291 PRO A C 1
ATOM 2132 O O . PRO A 1 291 ? 18.133 3.681 -60.302 1.00 52.31 291 PRO A O 1
ATOM 2135 N N . THR A 1 292 ? 19.598 4.145 -61.939 1.00 43.66 292 THR A N 1
ATOM 2136 C CA . THR A 1 292 ? 19.078 5.402 -62.472 1.00 43.66 292 THR A CA 1
ATOM 2137 C C . THR A 1 292 ? 17.866 5.158 -63.374 1.00 43.66 292 THR A C 1
ATOM 2139 O O . THR A 1 292 ? 17.989 4.384 -64.318 1.00 43.66 292 THR A O 1
ATOM 2142 N N . THR A 1 293 ? 16.769 5.902 -63.202 1.00 44.91 293 THR A N 1
ATOM 2143 C CA . THR A 1 293 ? 15.832 6.196 -64.304 1.00 44.91 293 THR A CA 1
ATOM 2144 C C . THR A 1 293 ? 15.210 7.587 -64.163 1.00 44.91 293 THR A C 1
ATOM 2146 O O . THR A 1 293 ? 14.781 8.000 -63.090 1.00 44.91 293 THR A O 1
ATOM 2149 N N . SER A 1 294 ? 15.240 8.282 -65.298 1.00 42.56 294 SER A N 1
ATOM 2150 C CA . SER A 1 294 ? 14.964 9.693 -65.603 1.00 42.56 294 SER A CA 1
ATOM 2151 C C . SER A 1 294 ? 13.470 10.093 -65.522 1.00 42.56 294 SER A C 1
ATOM 2153 O O . SER A 1 294 ? 12.610 9.211 -65.490 1.00 42.56 294 SER A O 1
ATOM 2155 N N . PRO A 1 295 ? 13.126 11.401 -65.542 1.00 52.53 295 PRO A N 1
ATOM 2156 C CA . PRO A 1 295 ? 11.787 11.916 -65.274 1.00 52.53 295 PRO A CA 1
ATOM 2157 C C . PRO A 1 295 ? 10.917 11.990 -66.542 1.00 52.53 295 PRO A C 1
ATOM 2159 O O . PRO A 1 295 ? 11.402 12.297 -67.630 1.00 52.53 295 PRO A O 1
ATOM 2162 N N . ARG A 1 296 ? 9.600 11.792 -66.400 1.00 42.34 296 ARG A N 1
ATOM 2163 C CA . ARG A 1 296 ? 8.601 12.171 -67.415 1.00 42.34 296 ARG A CA 1
ATOM 2164 C C . ARG A 1 296 ? 7.407 12.875 -66.763 1.00 42.34 296 ARG A C 1
ATOM 2166 O O . ARG A 1 296 ? 6.626 12.266 -66.042 1.00 42.34 296 ARG A O 1
ATOM 2173 N N . ARG A 1 297 ? 7.276 14.169 -67.056 1.00 47.66 297 ARG A N 1
ATOM 2174 C CA . ARG A 1 297 ? 6.015 14.939 -67.124 1.00 47.66 297 ARG A CA 1
ATOM 2175 C C . ARG A 1 297 ? 5.623 15.000 -68.619 1.00 47.66 297 ARG A C 1
ATOM 2177 O O . ARG A 1 297 ? 6.539 14.881 -69.435 1.00 47.66 297 ARG A O 1
ATOM 2184 N N . PRO A 1 298 ? 4.342 15.168 -69.014 1.00 52.31 298 PRO A N 1
ATOM 2185 C CA . PRO A 1 298 ? 3.545 16.342 -68.642 1.00 52.31 298 PRO A CA 1
ATOM 2186 C C . PRO A 1 298 ? 2.059 16.080 -68.314 1.00 52.31 298 PRO A C 1
ATOM 2188 O O . PRO A 1 298 ? 1.456 15.092 -68.717 1.00 52.31 298 PRO A O 1
ATOM 2191 N N . MET A 1 299 ? 1.481 17.024 -67.567 1.00 43.62 299 MET A N 1
ATOM 2192 C CA . MET A 1 299 ? 0.057 17.133 -67.237 1.00 43.62 299 MET A CA 1
ATOM 2193 C C . MET A 1 299 ? -0.715 17.753 -68.412 1.00 43.62 299 MET A C 1
ATOM 2195 O O . MET A 1 299 ? -0.318 18.798 -68.924 1.00 43.62 299 MET A O 1
ATOM 2199 N N . ASN A 1 300 ? -1.821 17.114 -68.795 1.00 42.06 300 ASN A N 1
ATOM 2200 C CA . ASN A 1 300 ? -2.837 17.617 -69.724 1.00 42.06 300 ASN A CA 1
ATOM 2201 C C . ASN A 1 300 ? -3.778 18.613 -68.996 1.00 42.06 300 ASN A C 1
ATOM 2203 O O . ASN A 1 300 ? -3.995 18.439 -67.792 1.00 42.06 300 ASN A O 1
ATOM 2207 N N . PRO A 1 301 ? -4.350 19.635 -69.665 1.00 58.09 301 PRO A N 1
ATOM 2208 C CA . PRO A 1 301 ? -5.124 20.694 -69.036 1.00 58.09 301 PRO A CA 1
ATOM 2209 C C . PRO A 1 301 ? -6.632 20.398 -69.047 1.00 58.09 301 PRO A C 1
ATOM 2211 O O . PRO A 1 301 ? -7.152 19.703 -69.920 1.00 58.09 301 PRO A O 1
ATOM 2214 N N . SER A 1 302 ? -7.368 21.002 -68.114 1.00 44.28 302 SER A N 1
ATOM 2215 C CA . SER A 1 302 ? -8.783 21.323 -68.324 1.00 44.28 302 SER A CA 1
ATOM 2216 C C . SER A 1 302 ? -9.254 22.493 -67.455 1.00 44.28 302 SER A C 1
ATOM 2218 O O . SER A 1 302 ? -8.621 22.792 -66.441 1.00 44.28 302 SER A O 1
ATOM 2220 N N . PRO A 1 303 ? -10.308 23.211 -67.890 1.00 55.84 303 PRO A N 1
ATOM 2221 C CA . PRO A 1 303 ? -10.494 24.627 -67.603 1.00 55.84 303 PRO A CA 1
ATOM 2222 C C . PRO A 1 303 ? -11.701 24.948 -66.698 1.00 55.84 303 PRO A C 1
ATOM 2224 O O . PRO A 1 303 ? -12.643 24.177 -66.593 1.00 55.84 303 PRO A O 1
ATOM 2227 N N . ARG A 1 304 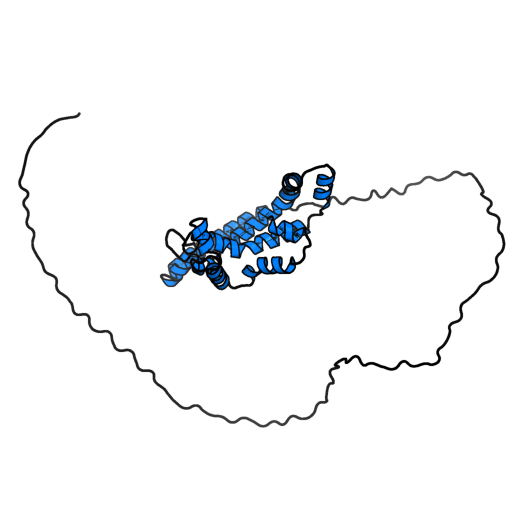? -11.670 26.175 -66.151 1.00 44.12 304 ARG A N 1
ATOM 2228 C CA . ARG A 1 304 ? -12.791 27.098 -65.839 1.00 44.12 304 ARG A CA 1
ATOM 2229 C C . ARG A 1 304 ? -14.012 26.601 -65.036 1.00 44.12 304 ARG A C 1
ATOM 2231 O O . ARG A 1 304 ? -14.908 26.009 -65.611 1.00 44.12 304 ARG A O 1
ATOM 2238 N N . THR A 1 305 ? -14.154 27.158 -63.823 1.00 53.34 305 THR A N 1
ATOM 2239 C CA . THR A 1 305 ? -15.358 27.864 -63.282 1.00 53.34 305 THR A CA 1
ATOM 2240 C C . THR A 1 305 ? -14.935 28.523 -61.954 1.00 53.34 305 THR A C 1
ATOM 2242 O O . THR A 1 305 ? -14.510 27.811 -61.059 1.00 53.34 305 THR A O 1
ATOM 2245 N N . ARG A 1 306 ? -14.657 29.835 -61.851 1.00 46.47 306 ARG A N 1
ATOM 2246 C CA . ARG A 1 306 ? -15.515 31.043 -61.728 1.00 46.47 306 ARG A CA 1
ATOM 2247 C C . ARG A 1 306 ? -16.409 31.081 -60.465 1.00 46.47 306 ARG A C 1
ATOM 2249 O O . ARG A 1 306 ? -17.162 30.145 -60.238 1.00 46.47 306 ARG A O 1
ATOM 2256 N N . CYS A 1 307 ? -16.366 32.245 -59.787 1.00 41.31 307 CYS A N 1
ATOM 2257 C CA . CYS A 1 307 ? -17.190 32.756 -58.664 1.00 41.31 307 CYS A CA 1
ATOM 2258 C C . CYS A 1 307 ? -16.808 32.230 -57.263 1.00 41.31 307 CYS A C 1
ATOM 2260 O O . CYS A 1 307 ? -16.630 31.037 -57.098 1.00 41.31 307 CYS A O 1
ATOM 2262 N N . THR A 1 308 ? -16.665 33.005 -56.179 1.00 49.59 308 THR A N 1
ATOM 2263 C CA . THR A 1 308 ? -16.977 34.411 -55.825 1.00 49.59 308 THR A CA 1
ATOM 2264 C C . THR A 1 308 ? -16.456 34.637 -54.393 1.00 49.59 308 THR A C 1
ATOM 2266 O O . THR A 1 308 ? -16.798 33.817 -53.545 1.00 49.59 308 THR A O 1
ATOM 2269 N N . ARG A 1 309 ? -15.738 35.734 -54.094 1.00 47.56 309 ARG A N 1
ATOM 2270 C CA . ARG A 1 309 ? -15.978 36.647 -52.944 1.00 47.56 309 ARG A CA 1
ATOM 2271 C C . ARG A 1 309 ? -14.803 37.605 -52.702 1.00 47.56 309 ARG A C 1
ATOM 2273 O O . ARG A 1 309 ? -13.686 37.133 -52.546 1.00 47.56 309 ARG A O 1
ATOM 2280 N N . ALA A 1 310 ? -15.193 38.877 -52.556 1.00 51.66 310 ALA A N 1
ATOM 2281 C CA . ALA A 1 310 ? -14.527 40.030 -51.937 1.00 51.66 310 ALA A CA 1
ATOM 2282 C C . ALA A 1 310 ? -13.213 40.512 -52.564 1.00 51.66 310 ALA A C 1
ATOM 2284 O O . ALA A 1 310 ? -12.177 39.837 -52.402 1.00 51.66 310 ALA A O 1
#

Radius of gyration: 41.58 Å; chains: 1; bounding box: 83×81×150 Å

Secondary structure (DSSP, 8-state):
-HHHHHHHH---TTHHHHHHHHHHHHHS-HHHHHHHHHHHHSTTSSSHHHHHHHH----TTSHHHHHHHHHHHHHHHHHHHHHHHHHTS-THHHHHHHHTT--HHHHIIIIIHHHHHHHHHHHHHHHHHHHHT--HHHHHHT---TTTT--HHHHHHHHHHH-HHHHHHHHHHHHHHHHHHHHHHHHHHTT-------------PPP-----------------------PPPPPPP-------------------------------------PPPPPPPPP---------------PPP---------

pLDDT: mean 72.46, std 22.38, range [33.38, 96.12]

Foldseek 3Di:
DVLLCCLQPDDDPCSVVSLCQLCVLVVDDLLVVLVVCCQPCNCPHPCVVVCCVPPVDRQFQFQNVLVVSLCSNLRSLLSVLQSVLSNPDDCVQLVVCVVVVDDNVRSCVPPVCVSCVVSNVVSVVSSVVSSLPDDNNQCSGNNDDPPGSHHPVNVLVVCCVVPVVVSVVSVVVVVVVVVVVVVVVVVVVVPDPDDPDPPPDPPPDDDDDDDDDDDDDDDDDDDDDDDDDDDDDDDDDDDDDDDDDDDDDDDDDDDDDDDDDDDDDDDDDDDDDDDDDDDDDDDDDDDDDDDDDDDDDDDDDDDDDDDDDD